Protein 2RDQ (pdb70)

Secondary structure (DSSP, 8-state):
----BPPP--GGGTT-HHHHHHHHHHHSEEEE-S-S-HHHHHHHHHHHHHHHHHHS---TT--TTT---S-STTS-HHHHHHH--HHHHHTSHHHHHHHHHHHSS-EEEEEEEEEEEE---TT-SS---TTS--SB-HHHHS-S----EEEEEESS---TTT-EEEEETTTTSS-----EEEEEEEETTEEEEE--GGGS-TTS-EE-----TT-EEEEETT--EEEE-----TT---EEEEEEEEEETTS---HHHHS-HHHH-

Nearest PDB structures (foldseek):
  2rdq-assembly1_A  TM=1.004E+00  e=1.503E-61  Streptomyces avermitilis
  7eyu-assembly1_A  TM=5.967E-01  e=3.189E-13  Aspergillus sp.
  3obz-assembly1_A  TM=5.709E-01  e=7.132E-11  Homo sapiens
  5ybs-assembly1_A  TM=5.960E-01  e=9.432E-10  Penicillium brasilianum
  5ybm-assembly1_A  TM=6.259E-01  e=5.965E-09  Penicillium brasilianum

CATH classification: 2.60.120.620

Structure (mmCIF, N/CA/C/O backbone):
data_2RDQ
#
_entry.id   2RDQ
#
_cell.length_a   42.817
_cell.length_b   70.869
_cell.length_c   48.769
_cell.angle_alpha   90.000
_cell.angle_beta   98.210
_cell.angle_gamma   90.000
#
_symmetry.space_group_name_H-M   'P 1 21 1'
#
loop_
_entity.id
_entity.type
_entity.pdbx_description
1 polymer '1-deoxypentalenic acid 11-beta hydroxylase; Fe(II)/alpha-ketoglutarate dependent hydroxylase'
2 non-polymer 'FE (III) ION'
3 non-polymer 'MAGNESIUM ION'
4 non-polymer '2-OXOGLUTARIC ACID'
5 water water
#
loop_
_atom_site.group_PDB
_atom_site.id
_atom_site.type_symbol
_atom_site.label_atom_id
_atom_site.label_alt_id
_atom_site.label_comp_id
_atom_site.label_asym_id
_atom_site.label_entity_id
_atom_site.label_seq_id
_atom_site.pdbx_PDB_ins_code
_atom_site.Cartn_x
_atom_site.Cartn_y
_atom_site.Cartn_z
_atom_site.occupancy
_atom_site.B_iso_or_equiv
_atom_site.auth_seq_id
_atom_site.auth_comp_id
_atom_site.auth_asym_id
_atom_site.auth_atom_id
_atom_site.pdbx_PDB_model_num
ATOM 1 N N . THR A 1 5 ? 14.179 20.489 -2.479 1.00 28.31 2 THR A N 1
ATOM 2 C CA . THR A 1 5 ? 14.147 18.994 -2.448 1.00 28.10 2 THR A CA 1
ATOM 3 C C . THR A 1 5 ? 14.365 18.386 -3.837 1.00 27.85 2 THR A C 1
ATOM 4 O O . THR A 1 5 ? 13.898 18.931 -4.842 1.00 27.88 2 THR A O 1
ATOM 8 N N . ASN A 1 6 ? 15.089 17.268 -3.883 1.00 27.37 3 ASN A N 1
ATOM 9 C CA . ASN A 1 6 ? 15.313 16.540 -5.134 1.00 26.77 3 ASN A CA 1
ATOM 10 C C . ASN A 1 6 ? 14.104 15.700 -5.549 1.00 26.09 3 ASN A C 1
ATOM 11 O O . ASN A 1 6 ? 13.974 15.327 -6.719 1.00 26.20 3 ASN A O 1
ATOM 16 N N . VAL A 1 7 ? 13.226 15.408 -4.589 1.00 25.07 4 VAL A N 1
ATOM 17 C CA . VAL A 1 7 ? 11.981 14.694 -4.877 1.00 23.98 4 VAL A CA 1
ATOM 18 C C . VAL A 1 7 ? 11.117 15.544 -5.809 1.00 23.01 4 VAL A C 1
ATOM 19 O O . VAL A 1 7 ? 10.759 16.679 -5.483 1.00 22.89 4 VAL A O 1
ATOM 23 N N . THR A 1 8 ? 10.808 14.991 -6.978 1.00 21.79 5 THR A N 1
ATOM 24 C CA . THR A 1 8 ? 10.064 15.723 -8.003 1.00 20.54 5 THR A CA 1
ATOM 25 C C . THR A 1 8 ? 8.620 15.275 -8.109 1.00 19.22 5 THR A C 1
ATOM 26 O O . THR A 1 8 ? 7.836 15.874 -8.852 1.00 19.49 5 THR A O 1
ATOM 30 N N . GLY A 1 9 ? 8.260 14.224 -7.382 1.00 17.18 6 GLY A N 1
ATOM 31 C CA . GLY A 1 9 ? 6.909 13.716 -7.501 1.00 14.71 6 GLY A CA 1
ATOM 32 C C . GLY A 1 9 ? 6.498 12.622 -6.554 1.00 13.13 6 GLY A C 1
ATOM 33 O O . GLY A 1 9 ? 7.294 12.117 -5.759 1.00 12.87 6 GLY A O 1
ATOM 34 N N . ASP A 1 10 ? 5.224 12.270 -6.660 1.00 11.90 7 ASP A N 1
ATOM 35 C CA . ASP A 1 10 ? 4.616 11.233 -5.858 1.00 11.23 7 ASP A CA 1
ATOM 36 C C . ASP A 1 10 ? 4.809 9.876 -6.512 1.00 9.91 7 ASP A C 1
ATOM 37 O O . ASP A 1 10 ? 4.954 9.774 -7.735 1.00 9.37 7 ASP A O 1
ATOM 42 N N . TYR A 1 11 ? 4.790 8.830 -5.694 1.00 8.81 8 TYR A N 1
ATOM 43 C CA . TYR A 1 11 ? 4.580 7.497 -6.232 1.00 8.28 8 TYR A CA 1
ATOM 44 C C . TYR A 1 11 ? 3.237 7.484 -6.963 1.00 7.98 8 TYR A C 1
ATOM 45 O O . TYR A 1 11 ? 2.270 8.108 -6.501 1.00 8.97 8 TYR A O 1
ATOM 54 N N . THR A 1 12 ? 3.178 6.789 -8.094 1.00 7.84 9 THR A N 1
ATOM 55 C CA . THR A 1 12 ? 1.904 6.515 -8.731 1.00 8.23 9 THR A CA 1
ATOM 56 C C . THR A 1 12 ? 1.184 5.467 -7.898 1.00 8.32 9 THR A C 1
ATOM 57 O O . THR A 1 12 ? 1.753 4.438 -7.545 1.00 8.54 9 THR A O 1
ATOM 61 N N . ASP A 1 13 ? -0.072 5.752 -7.581 1.00 8.52 10 ASP A N 1
ATOM 62 C CA . ASP A 1 13 ? -0.933 4.799 -6.912 1.00 8.65 10 ASP A CA 1
ATOM 63 C C . ASP A 1 13 ? -1.229 3.635 -7.851 1.00 8.76 10 ASP A C 1
ATOM 64 O O . ASP A 1 13 ? -1.956 3.784 -8.838 1.00 8.75 10 ASP A O 1
ATOM 69 N N . CYS A 1 14 ? -0.646 2.480 -7.544 1.00 8.48 11 CYS A N 1
ATOM 70 C CA . CYS A 1 14 ? -0.793 1.274 -8.361 1.00 8.55 11 CYS A CA 1
ATOM 71 C C . CYS A 1 14 ? -1.931 0.375 -7.900 1.00 9.53 11 CYS A C 1
ATOM 72 O O . CYS A 1 14 ? -2.203 -0.654 -8.518 1.00 9.20 11 CYS A O 1
ATOM 75 N N . THR A 1 15 ? -2.596 0.773 -6.818 1.00 10.30 12 THR A N 1
ATOM 76 C CA . THR A 1 15 ? -3.731 0.013 -6.292 1.00 11.49 12 THR A CA 1
ATOM 77 C C . THR A 1 15 ? -4.776 -0.347 -7.372 1.00 11.60 12 THR A C 1
ATOM 78 O O . THR A 1 15 ? -5.227 -1.492 -7.395 1.00 12.04 12 THR A O 1
ATOM 82 N N . PRO A 1 16 ? -5.143 0.606 -8.269 1.00 11.73 13 PRO A N 1
ATOM 83 C CA . PRO A 1 16 ? -6.093 0.280 -9.355 1.00 12.12 13 PRO A CA 1
ATOM 84 C C . PRO A 1 16 ? -5.702 -0.865 -10.304 1.00 12.58 13 PRO A C 1
ATOM 85 O O . PRO A 1 16 ? -6.562 -1.351 -11.049 1.00 12.74 13 PRO A O 1
ATOM 89 N N . LEU A 1 17 ? -4.440 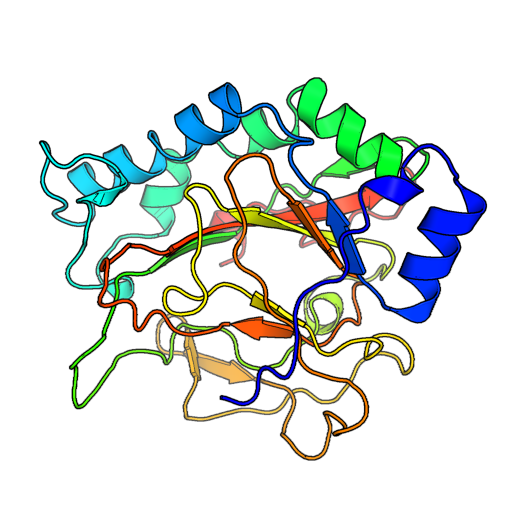-1.295 -10.278 1.00 12.53 14 LEU A N 1
ATOM 90 C CA . LEU A 1 17 ? -3.951 -2.326 -11.202 1.00 12.75 14 LEU A CA 1
ATOM 91 C C . LEU A 1 17 ? -4.074 -3.771 -10.697 1.00 13.75 14 LEU A C 1
ATOM 92 O O . LEU A 1 17 ? -3.940 -4.707 -11.478 1.00 13.86 14 LEU A O 1
ATOM 97 N N . LEU A 1 18 ? -4.356 -3.944 -9.407 1.00 14.72 15 LEU A N 1
ATOM 98 C CA . LEU A 1 18 ? -4.237 -5.253 -8.722 1.00 15.84 15 LEU A CA 1
ATOM 99 C C . LEU A 1 18 ? -4.887 -6.508 -9.341 1.00 16.43 15 LEU A C 1
ATOM 100 O O . LEU A 1 18 ? -4.289 -7.591 -9.331 1.00 17.58 15 LEU A O 1
ATOM 105 N N . GLY A 1 19 ? -6.097 -6.364 -9.867 1.00 16.13 16 GLY A N 1
ATOM 106 C CA . GLY A 1 19 ? -6.814 -7.472 -10.507 1.00 15.44 16 GLY A CA 1
ATOM 107 C C . GLY A 1 19 ? -6.593 -7.573 -12.007 1.00 14.97 16 GLY A C 1
ATOM 108 O O . GLY A 1 19 ? -7.370 -8.226 -12.713 1.00 15.23 16 GLY A O 1
ATOM 109 N N . ASP A 1 20 ? -5.527 -6.934 -12.491 1.00 14.46 17 ASP A N 1
ATOM 110 C CA . ASP A 1 20 ? -5.173 -6.923 -13.902 1.00 13.91 17 ASP A CA 1
ATOM 111 C C . ASP A 1 20 ? -3.693 -7.279 -14.035 1.00 13.27 17 ASP A C 1
ATOM 112 O O . ASP A 1 20 ? -2.825 -6.399 -13.969 1.00 12.88 17 ASP A O 1
ATOM 117 N N . ARG A 1 21 ? -3.421 -8.570 -14.227 1.00 12.37 18 ARG A N 1
ATOM 118 C CA . ARG A 1 21 ? -2.055 -9.108 -14.269 1.00 12.25 18 ARG A CA 1
ATOM 119 C C . ARG A 1 21 ? -1.165 -8.385 -15.277 1.00 11.82 18 ARG A C 1
ATOM 120 O O . ARG A 1 21 ? -0.074 -7.923 -14.924 1.00 11.68 18 ARG A O 1
ATOM 128 N N . ALA A 1 22 ? -1.634 -8.282 -16.517 1.00 11.48 19 ALA A N 1
ATOM 129 C CA . ALA A 1 22 ? -0.874 -7.641 -17.583 1.00 11.18 19 ALA A CA 1
ATOM 130 C C . ALA A 1 22 ? -0.546 -6.189 -17.248 1.00 11.03 19 ALA A C 1
ATOM 131 O O . ALA A 1 22 ? 0.581 -5.743 -17.460 1.00 10.83 19 ALA A O 1
ATOM 133 N N . ALA A 1 23 ? -1.519 -5.459 -16.710 1.00 10.41 20 ALA A N 1
ATOM 134 C CA . ALA A 1 23 ? -1.329 -4.044 -16.388 1.00 10.03 20 ALA A CA 1
ATOM 135 C C . ALA A 1 23 ? -0.383 -3.841 -15.205 1.00 10.23 20 ALA A C 1
ATOM 136 O O . ALA A 1 23 ? 0.473 -2.955 -15.240 1.00 9.74 20 ALA A O 1
ATOM 138 N N . LEU A 1 24 ? -0.539 -4.663 -14.169 1.00 9.67 21 LEU A N 1
ATOM 139 C CA . LEU A 1 24 ? 0.333 -4.618 -12.997 1.00 9.89 21 LEU A CA 1
ATOM 140 C C . LEU A 1 24 ? 1.778 -4.908 -13.387 1.00 9.49 21 LEU A C 1
ATOM 141 O O . LEU A 1 24 ? 2.701 -4.166 -13.009 1.00 9.32 21 LEU A O 1
ATOM 146 N N . ASP A 1 25 ? 1.975 -5.986 -14.141 1.00 8.90 22 ASP A N 1
ATOM 147 C CA . ASP A 1 25 ? 3.302 -6.363 -14.605 1.00 9.26 22 ASP A CA 1
ATOM 148 C C . ASP A 1 25 ? 3.902 -5.321 -15.552 1.00 9.04 22 ASP A C 1
ATOM 149 O O . ASP A 1 25 ? 5.100 -5.056 -15.495 1.00 9.14 22 ASP A O 1
ATOM 154 N N . SER A 1 26 ? 3.074 -4.734 -16.417 1.00 9.20 23 SER A N 1
ATOM 155 C CA . SER A 1 26 ? 3.547 -3.705 -17.349 1.00 8.90 23 SER A CA 1
ATOM 156 C C . SER A 1 26 ? 4.079 -2.475 -16.615 1.00 8.21 23 SER A C 1
ATOM 157 O O . SER A 1 26 ? 5.141 -1.944 -16.965 1.00 8.41 23 SER A O 1
ATOM 160 N N . PHE A 1 27 ? 3.334 -2.010 -15.616 1.00 7.37 24 PHE A N 1
ATOM 161 C CA . PHE A 1 27 ? 3.775 -0.867 -14.832 1.00 7.07 24 PHE A CA 1
ATOM 162 C C . PHE A 1 27 ? 5.085 -1.199 -14.133 1.00 6.72 24 PHE A C 1
ATOM 163 O O . PHE A 1 27 ? 6.032 -0.414 -14.172 1.00 6.58 24 PHE A O 1
ATOM 171 N N . TYR A 1 28 ? 5.132 -2.362 -13.485 1.00 6.42 25 TYR A N 1
ATOM 172 C CA . TYR A 1 28 ? 6.331 -2.785 -12.761 1.00 6.58 25 TYR A CA 1
ATOM 173 C C . TYR A 1 28 ? 7.551 -2.876 -13.677 1.00 6.92 25 TYR A C 1
ATOM 174 O O . TYR A 1 28 ? 8.649 -2.436 -13.309 1.00 6.77 25 TYR A O 1
ATOM 183 N N . GLU A 1 29 ? 7.359 -3.416 -14.876 1.00 7.42 26 GLU A N 1
ATOM 184 C CA . GLU A 1 29 ? 8.448 -3.531 -15.841 1.00 7.97 26 GLU A CA 1
ATOM 185 C C . GLU A 1 29 ? 8.988 -2.176 -16.290 1.00 7.00 26 GLU A C 1
ATOM 186 O O . GLU A 1 29 ? 10.201 -1.996 -16.399 1.00 6.72 26 GLU A O 1
ATOM 192 N N . GLU A 1 30 ? 8.092 -1.226 -16.538 1.00 7.24 27 GLU A N 1
ATOM 193 C CA . GLU A 1 30 ? 8.501 0.114 -16.961 1.00 7.26 27 GLU A CA 1
ATOM 194 C C . GLU A 1 30 ? 9.119 0.942 -15.832 1.00 6.57 27 GLU A C 1
ATOM 195 O O . GLU A 1 30 ? 10.130 1.624 -16.030 1.00 6.54 27 GLU A O 1
ATOM 201 N N . HIS A 1 31 ? 8.506 0.883 -14.655 1.00 5.64 28 HIS A N 1
ATOM 202 C CA . HIS A 1 31 ? 8.828 1.812 -13.576 1.00 5.64 28 HIS A CA 1
ATOM 203 C C . HIS A 1 31 ? 9.707 1.242 -12.481 1.00 5.50 28 HIS A C 1
ATOM 204 O O . HIS A 1 31 ? 10.442 1.983 -11.838 1.00 5.51 28 HIS A O 1
ATOM 211 N N . GLY A 1 32 ? 9.609 -0.067 -12.252 1.00 5.15 29 GLY A N 1
ATOM 212 C CA . GLY A 1 32 ? 10.477 -0.759 -11.298 1.00 5.39 29 GLY A CA 1
ATOM 213 C C . GLY A 1 32 ? 9.963 -0.773 -9.878 1.00 5.07 29 GLY A C 1
ATOM 214 O O . GLY A 1 32 ? 10.675 -1.197 -8.970 1.00 5.01 29 GLY A O 1
ATOM 215 N N . TYR A 1 33 ? 8.728 -0.321 -9.680 1.00 5.08 30 TYR A N 1
ATOM 216 C CA . TYR A 1 33 ? 8.118 -0.319 -8.358 1.00 5.32 30 TYR A CA 1
ATOM 217 C C . TYR A 1 33 ? 6.617 -0.515 -8.484 1.00 5.34 30 TYR A C 1
ATOM 218 O O . TYR A 1 33 ? 6.051 -0.358 -9.568 1.00 5.45 30 TYR A O 1
ATOM 227 N N . LEU A 1 34 ? 5.993 -0.864 -7.362 1.00 4.87 31 LEU A N 1
ATOM 228 C CA . LEU A 1 34 ? 4.536 -0.743 -7.189 1.00 5.34 31 LEU A CA 1
ATOM 229 C C . LEU A 1 34 ? 4.277 -0.099 -5.844 1.00 5.75 31 LEU A C 1
ATOM 230 O O . LEU A 1 34 ? 4.955 -0.417 -4.868 1.00 5.22 31 LEU A O 1
ATOM 235 N N . PHE A 1 35 ? 3.312 0.817 -5.804 1.00 5.29 32 PHE A N 1
ATOM 236 C CA . PHE A 1 35 ? 2.840 1.428 -4.569 1.00 5.89 32 PHE A CA 1
ATOM 237 C C . PHE A 1 35 ? 1.397 0.976 -4.390 1.00 5.77 32 PHE A C 1
ATOM 238 O O . PHE A 1 35 ? 0.540 1.299 -5.213 1.00 6.34 32 PHE A O 1
ATOM 246 N N . LEU A 1 36 ? 1.144 0.216 -3.328 1.00 5.44 33 LEU A N 1
ATOM 247 C CA . LEU A 1 36 ? -0.167 -0.385 -3.075 1.00 5.68 33 LEU A CA 1
ATOM 248 C C . LEU A 1 36 ? -0.730 0.081 -1.744 1.00 5.50 33 LEU A C 1
ATOM 249 O O . LEU A 1 36 ? -0.094 -0.058 -0.708 1.00 5.61 33 LEU A O 1
ATOM 254 N N . ARG A 1 37 ? -1.940 0.628 -1.783 1.00 5.34 34 ARG A N 1
ATOM 255 C CA . ARG A 1 37 ? -2.508 1.288 -0.625 1.00 5.60 34 ARG A CA 1
ATOM 256 C C . ARG A 1 37 ? -3.529 0.425 0.088 1.00 5.29 34 ARG A C 1
ATOM 257 O O . ARG A 1 37 ? -4.369 -0.222 -0.540 1.00 6.34 34 ARG A O 1
ATOM 265 N N . ASN A 1 38 ? -3.425 0.423 1.413 1.00 5.52 35 ASN A N 1
ATOM 266 C CA . ASN A 1 38 ? -4.380 -0.249 2.294 1.00 5.36 35 ASN A CA 1
ATOM 267 C C . ASN A 1 38 ? -4.563 -1.733 1.985 1.00 6.16 35 ASN A C 1
ATOM 268 O O . ASN A 1 38 ? -5.665 -2.263 2.065 1.00 6.43 35 ASN A O 1
ATOM 273 N N . VAL A 1 39 ? -3.463 -2.404 1.658 1.00 6.30 36 VAL A N 1
ATOM 274 C CA . VAL A 1 39 ? -3.501 -3.835 1.326 1.00 6.55 36 VAL A CA 1
ATOM 275 C C . VAL A 1 39 ? -3.145 -4.765 2.490 1.00 6.60 36 VAL A C 1
ATOM 276 O O . VAL A 1 39 ? -3.519 -5.935 2.479 1.00 6.60 36 VAL A O 1
ATOM 280 N N . LEU A 1 40 ? -2.426 -4.253 3.484 1.00 6.81 37 LEU A N 1
ATOM 281 C CA . LEU A 1 40 ? -2.081 -5.048 4.665 1.00 7.17 37 LEU A CA 1
ATOM 282 C C . LEU A 1 40 ? -3.069 -4.808 5.793 1.00 7.27 37 LEU A C 1
ATOM 283 O O . LEU A 1 40 ? -3.765 -3.793 5.810 1.00 7.96 37 LEU A O 1
ATOM 288 N N . ASP A 1 41 ? -3.121 -5.749 6.729 1.00 7.12 38 ASP A N 1
ATOM 289 C CA . ASP A 1 41 ? -3.998 -5.654 7.896 1.00 7.38 38 ASP A CA 1
ATOM 290 C C . ASP A 1 41 ? -3.456 -4.587 8.843 1.00 6.52 38 ASP A C 1
ATOM 291 O O . ASP A 1 41 ? -2.377 -4.735 9.422 1.00 6.18 38 ASP A O 1
ATOM 296 N N . ARG A 1 42 ? -4.216 -3.505 8.987 1.00 6.20 39 ARG A N 1
ATOM 297 C CA . ARG A 1 42 ? -3.795 -2.365 9.805 1.00 6.73 39 ARG A CA 1
ATOM 298 C C . ARG A 1 42 ? -3.617 -2.710 11.273 1.00 6.52 39 ARG A C 1
ATOM 299 O O . ARG A 1 42 ? -2.777 -2.116 11.955 1.00 7.19 39 ARG A O 1
ATOM 307 N N . ASP A 1 43 ? -4.421 -3.644 11.772 1.00 7.12 40 ASP A N 1
ATOM 308 C CA . ASP A 1 43 ? -4.287 -4.082 13.157 1.00 7.56 40 ASP A CA 1
ATOM 309 C C . ASP A 1 43 ? -2.975 -4.835 13.370 1.00 7.32 40 ASP A C 1
ATOM 310 O O . ASP A 1 43 ? -2.315 -4.670 14.399 1.00 7.57 40 ASP A O 1
ATOM 315 N N . LEU A 1 44 ? -2.586 -5.636 12.383 1.00 7.35 41 LEU A N 1
ATOM 316 C CA . LEU A 1 44 ? -1.305 -6.334 12.440 1.00 7.49 41 LEU A CA 1
ATOM 317 C C . LEU A 1 44 ? -0.142 -5.351 12.392 1.00 7.25 41 LEU A C 1
ATOM 318 O O . LEU A 1 44 ? 0.834 -5.490 13.133 1.00 7.33 41 LEU A O 1
ATOM 323 N N . VAL A 1 45 ? -0.247 -4.350 11.521 1.00 6.06 42 VAL A N 1
ATOM 324 C CA . VAL A 1 45 ? 0.804 -3.333 11.407 1.00 6.60 42 VAL A CA 1
ATOM 325 C C . VAL A 1 45 ? 0.939 -2.579 12.725 1.00 6.98 42 VAL A C 1
ATOM 326 O O . VAL A 1 45 ? 2.051 -2.350 13.207 1.00 6.27 42 VAL A O 1
ATOM 330 N N . LYS A 1 46 ? -0.194 -2.218 13.318 1.00 7.09 43 LYS A N 1
ATOM 331 C CA . LYS A 1 46 ? -0.185 -1.510 14.586 1.00 7.85 43 LYS A CA 1
ATOM 332 C C . LYS A 1 46 ? 0.484 -2.319 15.695 1.00 7.81 43 LYS A C 1
ATOM 333 O O . LYS A 1 46 ? 1.225 -1.755 16.504 1.00 7.83 43 LYS A O 1
ATOM 339 N N . THR A 1 47 ? 0.244 -3.628 15.731 1.00 7.96 44 THR A N 1
ATOM 340 C CA . THR A 1 47 ? 0.895 -4.461 16.738 1.00 8.30 44 THR A CA 1
ATOM 341 C C . THR A 1 47 ? 2.417 -4.430 16.579 1.00 7.07 44 THR A C 1
ATOM 342 O O . THR A 1 47 ? 3.145 -4.380 17.570 1.00 7.19 44 THR A O 1
ATOM 346 N N . VAL A 1 48 ? 2.902 -4.436 15.337 1.00 6.12 45 VAL A N 1
ATOM 347 C CA . VAL A 1 48 ? 4.345 -4.325 15.099 1.00 6.05 45 VAL A CA 1
ATOM 348 C C . VAL A 1 48 ? 4.882 -2.950 15.510 1.00 5.96 45 VAL A C 1
ATOM 349 O O . VAL A 1 48 ? 5.941 -2.857 16.136 1.00 6.26 45 VAL A O 1
ATOM 353 N N . ALA A 1 49 ? 4.152 -1.887 15.176 1.00 5.64 46 ALA A N 1
ATOM 354 C CA . ALA A 1 49 ? 4.527 -0.541 15.614 1.00 5.92 46 ALA A CA 1
ATOM 355 C C . ALA A 1 49 ? 4.643 -0.472 17.143 1.00 6.38 46 ALA A C 1
ATOM 356 O O . ALA A 1 49 ? 5.588 0.127 17.677 1.00 6.53 46 ALA A O 1
ATOM 358 N N A GLU A 1 50 ? 3.684 -1.082 17.835 0.50 6.55 47 GLU A N 1
ATOM 359 N N B GLU A 1 50 ? 3.702 -1.101 17.841 0.50 6.66 47 GLU A N 1
ATOM 360 C CA A GLU A 1 50 ? 3.687 -1.123 19.293 0.50 6.99 47 GLU A CA 1
ATOM 361 C CA B GLU A 1 50 ? 3.699 -1.114 19.303 0.50 7.26 47 GLU A CA 1
ATOM 362 C C A GLU A 1 50 ? 4.872 -1.921 19.842 0.50 6.86 47 GLU A C 1
ATOM 363 C C B GLU A 1 50 ? 4.807 -1.991 19.901 0.50 7.06 47 GLU A C 1
ATOM 364 O O A GLU A 1 50 ? 5.441 -1.550 20.869 0.50 6.94 47 GLU A O 1
ATOM 365 O O B GLU A 1 50 ? 5.254 -1.750 21.021 0.50 7.26 47 GLU A O 1
ATOM 376 N N . GLN A 1 51 ? 5.246 -3.003 19.158 1.00 6.48 48 GLN A N 1
ATOM 377 C CA . GLN A 1 51 ? 6.429 -3.787 19.547 1.00 6.61 48 GLN A CA 1
ATOM 378 C C . GLN A 1 51 ? 7.689 -2.928 19.443 1.00 6.29 48 GLN A C 1
ATOM 379 O O . GLN A 1 51 ? 8.539 -2.940 20.332 1.00 6.33 48 GLN A O 1
ATOM 385 N N . MET A 1 52 ? 7.807 -2.180 18.344 1.00 5.74 49 MET A N 1
ATOM 386 C CA . MET A 1 52 ? 8.935 -1.277 18.148 1.00 5.64 49 MET A CA 1
ATOM 387 C C . MET A 1 52 ? 8.941 -0.217 19.246 1.00 6.05 49 MET A C 1
ATOM 388 O O . MET A 1 52 ? 9.990 0.069 19.831 1.00 6.32 49 MET A O 1
ATOM 393 N N . ARG A 1 53 ? 7.777 0.368 19.513 1.00 6.22 50 ARG A N 1
ATOM 394 C CA . ARG A 1 53 ? 7.644 1.362 20.573 1.00 6.81 50 ARG A CA 1
ATOM 395 C C . ARG A 1 53 ? 8.113 0.816 21.923 1.00 7.01 50 ARG A C 1
ATOM 396 O O . ARG A 1 53 ? 8.876 1.488 22.630 1.00 6.76 50 ARG A O 1
ATOM 404 N N . GLU A 1 54 ? 7.682 -0.393 22.281 1.00 6.78 51 GLU A N 1
ATOM 405 C CA . GLU A 1 54 ? 8.073 -0.945 23.583 1.00 7.03 51 GLU A CA 1
ATOM 406 C C . GLU A 1 54 ? 9.572 -1.252 23.630 1.00 6.62 51 GLU A C 1
ATOM 407 O O . GLU A 1 54 ? 10.213 -1.081 24.665 1.00 7.25 51 GLU A O 1
ATOM 413 N N . GLY A 1 55 ? 10.134 -1.680 22.502 1.00 6.20 52 GLY A N 1
ATOM 414 C CA . GLY A 1 55 ? 11.582 -1.810 22.389 1.00 6.10 52 GLY A CA 1
ATOM 415 C C . GLY A 1 55 ? 12.289 -0.504 22.687 1.00 6.39 52 GLY A C 1
ATOM 416 O O . GLY A 1 55 ? 13.270 -0.480 23.431 1.00 7.50 52 GLY A O 1
ATOM 417 N N . LEU A 1 56 ? 11.786 0.591 22.124 1.00 6.07 53 LEU A N 1
ATOM 418 C CA . LEU A 1 56 ? 12.369 1.914 22.365 1.00 6.57 53 LEU A CA 1
ATOM 419 C C . LEU A 1 56 ? 12.226 2.414 23.802 1.00 7.10 53 LEU A C 1
ATOM 420 O O . LEU A 1 56 ? 13.109 3.109 24.301 1.00 7.92 53 LEU A O 1
ATOM 425 N N . VAL A 1 57 ? 11.126 2.063 24.462 1.00 6.48 54 VAL A N 1
ATOM 426 C CA . VAL A 1 57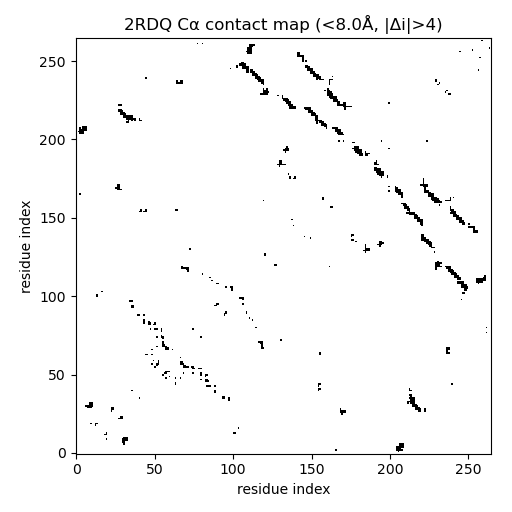 ? 10.965 2.357 25.890 1.00 7.07 54 VAL A CA 1
ATOM 427 C C . VAL A 1 57 ? 12.039 1.620 26.694 1.00 8.56 54 VAL A C 1
ATOM 428 O O . VAL A 1 57 ? 12.696 2.209 27.559 1.00 9.39 54 VAL A O 1
ATOM 432 N N . ALA A 1 58 ? 12.238 0.345 26.379 1.00 9.11 55 ALA A N 1
ATOM 433 C CA . ALA A 1 58 ? 13.261 -0.455 27.052 1.00 10.71 55 ALA A CA 1
ATOM 434 C C . ALA A 1 58 ? 14.706 -0.058 26.691 1.00 11.08 55 ALA A C 1
ATOM 435 O O . ALA A 1 58 ? 15.589 -0.072 27.562 1.00 12.37 55 ALA A O 1
ATOM 437 N N . LEU A 1 59 ? 14.939 0.338 25.440 1.00 12.10 56 LEU A N 1
ATOM 438 C CA . LEU A 1 59 ? 16.314 0.507 24.917 1.00 12.45 56 LEU A CA 1
ATOM 439 C C . LEU A 1 59 ? 16.715 1.918 24.453 1.00 12.85 56 LEU A C 1
ATOM 440 O O . LEU A 1 59 ? 17.910 2.216 24.318 1.00 13.60 56 LEU A O 1
ATOM 445 N N . GLY A 1 60 ? 15.737 2.782 24.197 1.00 13.39 57 GLY A N 1
ATOM 446 C CA . GLY A 1 60 ? 16.024 4.100 23.627 1.00 13.57 57 GLY A CA 1
ATOM 447 C C . GLY A 1 60 ? 15.621 5.277 24.489 1.00 13.38 57 GLY A C 1
ATOM 448 O O . GLY A 1 60 ? 15.660 6.418 24.028 1.00 14.36 57 GLY A O 1
ATOM 449 N N . ALA A 1 61 ? 15.252 5.000 25.741 1.00 12.81 58 ALA A N 1
ATOM 450 C CA . ALA A 1 61 ? 14.789 6.046 26.672 1.00 12.73 58 ALA A CA 1
ATOM 451 C C . ALA A 1 61 ? 13.584 6.828 26.134 1.00 12.35 58 ALA A C 1
ATOM 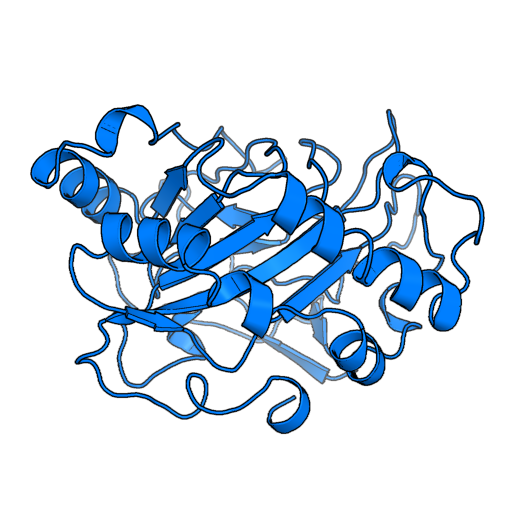452 O O . ALA A 1 61 ? 13.425 8.028 26.417 1.00 13.42 58 ALA A O 1
ATOM 454 N N . ALA A 1 62 ? 12.744 6.145 25.353 1.00 10.78 59 ALA A N 1
ATOM 455 C CA . ALA A 1 62 ? 11.467 6.716 24.929 1.00 9.58 59 ALA A CA 1
ATOM 456 C C . ALA A 1 62 ? 10.550 6.875 26.139 1.00 8.89 59 ALA A C 1
ATOM 457 O O . ALA A 1 62 ? 10.602 6.083 27.080 1.00 9.11 59 ALA A O 1
ATOM 459 N N . ASP A 1 63 ? 9.716 7.907 26.088 1.00 8.12 60 ASP A N 1
ATOM 460 C CA . ASP A 1 63 ? 8.685 8.194 27.081 1.00 7.54 60 ASP A CA 1
ATOM 461 C C . ASP A 1 63 ? 7.736 6.989 27.181 1.00 7.19 60 ASP A C 1
ATOM 462 O O . ASP A 1 63 ? 7.073 6.656 26.196 1.00 7.35 60 ASP A O 1
ATOM 467 N N . PRO A 1 64 ? 7.644 6.348 28.371 1.00 6.95 61 PRO A N 1
ATOM 468 C CA . PRO A 1 64 ? 6.764 5.176 28.495 1.00 6.69 61 PRO A CA 1
ATOM 469 C C . PRO A 1 64 ? 5.270 5.480 28.344 1.00 6.49 61 PRO A C 1
ATOM 470 O O . PRO A 1 64 ? 4.475 4.551 28.188 1.00 6.53 61 PRO A O 1
ATOM 474 N N . HIS A 1 65 ? 4.897 6.761 28.376 1.00 6.55 62 HIS A N 1
ATOM 475 C CA . HIS A 1 65 ? 3.486 7.163 28.262 1.00 6.58 62 HIS A CA 1
ATOM 476 C C . HIS A 1 65 ? 3.151 7.860 26.947 1.00 7.04 62 HIS A C 1
ATOM 477 O O . HIS A 1 65 ? 2.008 8.257 26.733 1.00 7.90 62 HIS A O 1
ATOM 484 N N . ALA A 1 66 ? 4.138 7.997 26.073 1.00 7.72 63 ALA A N 1
ATOM 485 C CA . ALA A 1 66 ? 3.912 8.611 24.765 1.00 8.16 63 ALA A CA 1
ATOM 486 C C . ALA A 1 66 ? 3.092 7.709 23.852 1.00 8.32 63 ALA A C 1
ATOM 487 O O . ALA A 1 66 ? 3.327 6.504 23.788 1.00 8.62 63 ALA A O 1
ATOM 489 N N . THR A 1 67 ? 2.139 8.304 23.139 1.00 9.01 64 THR A N 1
ATOM 490 C CA . THR A 1 67 ? 1.493 7.613 22.028 1.00 9.30 64 THR A CA 1
ATOM 491 C C . THR A 1 67 ? 2.527 7.448 20.905 1.00 9.08 64 THR A C 1
ATOM 492 O O . THR A 1 67 ? 3.603 8.056 20.940 1.00 7.86 64 THR A O 1
ATOM 496 N N . LEU A 1 68 ? 2.206 6.627 19.912 1.00 9.52 65 LEU A N 1
ATOM 497 C CA . LEU A 1 68 ? 3.082 6.454 18.753 1.00 10.54 65 LEU A CA 1
ATOM 498 C C . LEU A 1 68 ? 3.428 7.780 18.089 1.00 11.41 65 LEU A C 1
ATOM 499 O O . LEU A 1 68 ? 4.574 8.000 17.699 1.00 11.77 65 LEU A O 1
ATOM 504 N N . GLU A 1 69 ? 2.456 8.673 17.970 1.00 12.26 66 GLU A N 1
ATOM 505 C CA . GLU A 1 69 ? 2.746 9.939 17.296 1.00 13.70 66 GLU A CA 1
ATOM 506 C C . GLU A 1 69 ? 3.368 11.015 18.212 1.00 12.83 66 GLU A C 1
ATOM 507 O O . GLU A 1 69 ? 3.852 12.028 17.721 1.00 13.05 66 GLU A O 1
ATOM 513 N N . GLU A 1 70 ? 3.410 10.764 19.524 1.00 11.98 67 GLU A N 1
ATOM 514 C CA . GLU A 1 70 ? 4.176 11.603 20.461 1.00 11.36 67 GLU A CA 1
ATOM 515 C C . GLU A 1 70 ? 5.607 11.093 20.638 1.00 10.32 67 GLU A C 1
ATOM 516 O O . GLU A 1 70 ? 6.482 11.820 21.124 1.00 10.30 67 GLU A O 1
ATOM 522 N N . LEU A 1 71 ? 5.837 9.836 20.267 1.00 9.94 68 LEU A N 1
ATOM 523 C CA . LEU A 1 71 ? 7.114 9.174 20.532 1.00 10.28 68 LEU A CA 1
ATOM 524 C C . LEU A 1 71 ? 8.295 9.874 19.872 1.00 9.78 68 LEU A C 1
ATOM 525 O O . LEU A 1 71 ? 8.189 10.364 18.751 1.00 9.81 68 LEU A O 1
ATOM 530 N N . THR A 1 72 ? 9.407 9.937 20.596 1.00 9.41 69 THR A N 1
ATOM 531 C CA . THR A 1 72 ? 10.689 10.378 20.033 1.00 9.57 69 THR A CA 1
ATOM 532 C C . THR A 1 72 ? 11.830 9.727 20.809 1.00 8.86 69 THR A C 1
ATOM 533 O O . THR A 1 72 ? 11.621 9.174 21.899 1.00 9.09 69 THR A O 1
ATOM 537 N N . ILE A 1 73 ? 13.028 9.762 20.236 1.00 8.37 70 ILE A N 1
ATOM 538 C CA . ILE A 1 73 ? 14.232 9.306 20.920 1.00 8.39 70 ILE A CA 1
ATOM 539 C C . ILE A 1 73 ? 15.344 10.314 20.640 1.00 8.96 70 ILE A C 1
ATOM 540 O O . ILE A 1 73 ? 15.304 11.022 19.638 1.00 8.76 70 ILE A O 1
ATOM 545 N N . ASP A 1 74 ? 16.341 10.364 21.517 1.00 9.50 71 ASP A N 1
ATOM 546 C CA . ASP A 1 74 ? 17.476 11.276 21.351 1.00 10.45 71 ASP A CA 1
ATOM 547 C C . ASP A 1 74 ? 18.352 10.923 20.157 1.00 10.41 71 ASP A C 1
ATOM 548 O O . ASP A 1 74 ? 18.865 11.812 19.473 1.00 11.16 71 ASP A O 1
ATOM 553 N N . SER A 1 75 ? 18.543 9.628 19.924 1.00 9.93 72 SER A N 1
ATOM 554 C CA . SER A 1 75 ? 19.570 9.165 18.993 1.00 10.02 72 SER A CA 1
ATOM 555 C C . SER A 1 75 ? 19.290 7.754 18.509 1.00 9.51 72 SER A C 1
ATOM 556 O O . SER A 1 75 ? 19.192 6.826 19.306 1.00 9.68 72 SER A O 1
ATOM 559 N N . PHE A 1 76 ? 19.166 7.596 17.195 1.00 8.56 73 PHE A N 1
ATOM 560 C CA . PHE A 1 76 ? 19.037 6.277 16.598 1.00 8.37 73 PHE A CA 1
ATOM 561 C C . PHE A 1 76 ? 20.224 5.376 16.965 1.00 8.84 73 PHE A C 1
ATOM 562 O O . PHE A 1 76 ? 20.029 4.229 17.364 1.00 8.68 73 PHE A O 1
ATOM 570 N N . GLU A 1 77 ? 21.441 5.904 16.845 1.00 9.94 74 GLU A N 1
ATOM 571 C CA . GLU A 1 77 ? 22.654 5.089 16.997 1.00 11.43 74 GLU A CA 1
ATOM 572 C C . GLU A 1 77 ? 22.902 4.623 18.432 1.00 11.40 74 GLU A C 1
ATOM 573 O O . GLU A 1 77 ? 23.653 3.666 18.643 1.00 12.21 74 GLU A O 1
ATOM 579 N N . SER A 1 78 ? 22.304 5.302 19.409 1.00 11.37 75 SER A N 1
ATOM 580 C CA . SER A 1 78 ? 22.484 4.929 20.817 1.00 11.45 75 SER A CA 1
ATOM 581 C C . SER A 1 78 ? 21.640 3.721 21.215 1.00 10.74 75 SER A C 1
ATOM 582 O O . SER A 1 78 ? 21.850 3.134 22.280 1.00 11.27 75 SER A O 1
ATOM 585 N N . VAL A 1 79 ? 20.689 3.352 20.362 1.00 9.11 76 VAL A N 1
ATOM 586 C CA . VAL A 1 79 ? 19.816 2.212 20.617 1.00 8.66 76 VAL A CA 1
ATOM 587 C C . VAL A 1 79 ? 20.499 0.924 20.156 1.00 8.12 76 VAL A C 1
ATOM 588 O O . VAL A 1 79 ? 21.026 0.861 19.043 1.00 8.53 76 VAL A O 1
ATOM 592 N N . ASP A 1 80 ? 20.484 -0.104 21.009 1.00 7.43 77 ASP A N 1
ATOM 593 C CA . ASP A 1 80 ? 21.029 -1.416 20.660 1.00 7.46 77 ASP A CA 1
ATOM 594 C C . ASP A 1 80 ? 20.144 -2.097 19.605 1.00 7.01 77 ASP A C 1
ATOM 595 O O . ASP A 1 80 ? 19.084 -2.639 19.917 1.00 6.47 77 ASP A O 1
ATOM 600 N N . GLU A 1 81 ? 20.588 -2.050 18.350 1.00 6.93 78 GLU A N 1
ATOM 601 C CA . GLU A 1 81 ? 19.795 -2.545 17.228 1.00 7.64 78 GLU A CA 1
ATOM 602 C C . GLU A 1 81 ? 19.601 -4.062 17.256 1.00 7.44 78 GLU A C 1
ATOM 603 O O . GLU A 1 81 ? 18.532 -4.561 16.890 1.00 7.38 78 GLU A O 1
ATOM 609 N N . VAL A 1 82 ? 20.627 -4.791 17.702 1.00 7.46 79 VAL A N 1
ATOM 610 C CA . VAL A 1 82 ? 20.523 -6.236 17.867 1.00 8.30 79 VAL A CA 1
ATOM 611 C C . VAL A 1 82 ? 19.394 -6.551 18.849 1.00 7.47 79 VAL A C 1
ATOM 612 O O . VAL A 1 82 ? 18.566 -7.422 18.600 1.00 7.71 79 VAL A O 1
ATOM 616 N N . ALA A 1 83 ? 19.350 -5.824 19.963 1.00 7.40 80 ALA A N 1
ATOM 617 C CA . ALA A 1 83 ? 18.307 -6.048 20.960 1.00 7.20 80 ALA A CA 1
ATOM 618 C C . ALA A 1 83 ? 16.923 -5.669 20.428 1.00 6.79 80 ALA A C 1
ATOM 619 O O . ALA A 1 83 ? 15.934 -6.327 20.729 1.00 6.89 80 ALA A O 1
ATOM 621 N N . MET A 1 84 ? 16.851 -4.619 19.610 1.00 6.93 81 MET A N 1
ATOM 622 C CA . MET A 1 84 ? 15.577 -4.240 18.990 1.00 6.81 81 MET A CA 1
ATOM 623 C C . MET A 1 84 ? 14.984 -5.366 18.132 1.00 6.84 81 MET A C 1
ATOM 624 O O . MET A 1 84 ? 13.758 -5.496 18.019 1.00 6.79 81 MET A O 1
ATOM 629 N N . HIS A 1 85 ? 15.857 -6.186 17.548 1.00 7.38 82 HIS A N 1
ATOM 630 C CA . HIS A 1 85 ? 15.421 -7.333 16.746 1.00 8.35 82 HIS A CA 1
ATOM 631 C C . HIS A 1 85 ? 14.691 -8.414 17.554 1.00 9.04 82 HIS A C 1
ATOM 632 O O . HIS A 1 85 ? 13.919 -9.192 16.988 1.00 10.82 82 HIS A O 1
ATOM 639 N N . ASP A 1 86 ? 14.911 -8.449 18.868 1.00 9.63 83 ASP A N 1
ATOM 640 C CA . ASP A 1 86 ? 14.152 -9.346 19.748 1.00 10.72 83 ASP A CA 1
ATOM 641 C C . ASP A 1 86 ? 12.735 -8.822 19.981 1.00 9.99 83 ASP A C 1
ATOM 642 O O . ASP A 1 86 ? 11.808 -9.601 20.210 1.00 10.66 83 ASP A O 1
ATOM 647 N N . TYR A 1 87 ? 12.568 -7.503 19.915 1.00 9.42 84 TYR A N 1
ATOM 648 C CA . TYR A 1 87 ? 11.272 -6.875 20.177 1.00 9.27 84 TYR A CA 1
ATOM 649 C C . TYR A 1 87 ? 10.323 -6.915 18.988 1.00 8.79 84 TYR A C 1
ATOM 650 O O . TYR A 1 87 ? 9.134 -7.213 19.136 1.00 8.80 84 TYR A O 1
ATOM 659 N N . VAL A 1 88 ? 10.844 -6.596 17.806 1.00 8.19 85 VAL A N 1
ATOM 660 C CA . VAL A 1 88 ? 10.008 -6.477 16.613 1.00 8.15 85 VAL A CA 1
ATOM 661 C C . VAL A 1 88 ? 9.823 -7.830 15.956 1.00 7.61 85 VAL A C 1
ATOM 662 O O . VAL A 1 88 ? 10.771 -8.406 15.427 1.00 7.80 85 VAL A O 1
ATOM 666 N N . LYS A 1 89 ? 8.593 -8.329 15.999 1.00 7.98 86 LYS A N 1
ATOM 667 C CA . LYS A 1 89 ? 8.298 -9.681 15.540 1.00 8.16 86 LYS A CA 1
ATOM 668 C C . LYS A 1 89 ? 7.920 -9.663 14.062 1.00 8.06 86 LYS A C 1
ATOM 669 O O . LYS A 1 89 ? 6.778 -9.936 13.696 1.00 8.20 86 LYS A O 1
ATOM 675 N N . TYR A 1 90 ? 8.891 -9.336 13.213 1.00 7.64 87 TYR A N 1
ATOM 676 C CA . TYR A 1 90 ? 8.623 -9.171 11.782 1.00 6.90 87 TYR A CA 1
ATOM 677 C C . TYR A 1 90 ? 8.320 -10.463 11.018 1.00 6.80 87 TYR A C 1
ATOM 678 O O . TYR A 1 90 ? 7.482 -10.453 10.125 1.00 6.47 87 TYR A O 1
ATOM 687 N N . ASP A 1 91 ? 8.993 -11.564 11.350 1.00 6.67 88 ASP A N 1
ATOM 688 C CA . ASP A 1 91 ? 8.743 -12.819 10.629 1.00 7.30 88 ASP A CA 1
ATOM 689 C C . ASP A 1 91 ? 7.291 -13.269 10.756 1.00 7.76 88 ASP A C 1
ATOM 690 O O . ASP A 1 91 ? 6.683 -13.695 9.772 1.00 7.94 88 ASP A O 1
ATOM 695 N N . ALA A 1 92 ? 6.737 -13.156 11.961 1.00 8.33 89 ALA A N 1
ATOM 696 C CA . ALA A 1 92 ? 5.328 -13.491 12.183 1.00 8.14 89 ALA A CA 1
ATOM 697 C C . ALA A 1 92 ? 4.408 -12.572 11.391 1.00 8.18 89 ALA A C 1
ATOM 698 O O . ALA A 1 92 ? 3.347 -13.000 10.940 1.00 8.39 89 ALA A O 1
ATOM 700 N N . PHE A 1 93 ? 4.813 -11.317 11.211 1.00 7.04 90 PHE A N 1
ATOM 701 C CA . PHE A 1 93 ? 4.040 -10.384 10.400 1.00 7.06 90 PHE A CA 1
ATOM 702 C C . PHE A 1 93 ? 4.094 -10.735 8.909 1.00 6.72 90 PHE A C 1
ATOM 703 O O . PHE A 1 93 ? 3.065 -10.838 8.243 1.00 6.15 90 PHE A O 1
ATOM 711 N N . TRP A 1 94 ? 5.303 -10.885 8.381 1.00 6.92 91 TRP A N 1
ATOM 712 C CA . TRP A 1 94 ? 5.474 -11.129 6.953 1.00 6.94 91 TRP A CA 1
ATOM 713 C C . TRP A 1 94 ? 4.810 -12.432 6.543 1.00 7.44 91 TRP A C 1
ATOM 714 O O . TRP A 1 94 ? 4.333 -12.558 5.422 1.00 8.03 91 TRP A O 1
ATOM 725 N N . ASN A 1 95 ? 4.817 -13.406 7.447 1.00 7.99 92 ASN A N 1
ATOM 726 C CA . ASN A 1 95 ? 4.320 -14.733 7.119 1.00 9.13 92 ASN A CA 1
ATOM 727 C C . ASN A 1 95 ? 2.880 -14.974 7.563 1.00 9.00 92 ASN A C 1
ATOM 728 O O . ASN A 1 95 ? 2.346 -16.083 7.401 1.00 9.85 92 ASN A O 1
ATOM 733 N N . ASN A 1 96 ? 2.238 -13.939 8.103 1.00 8.64 93 ASN A N 1
ATOM 734 C CA . ASN A 1 96 ? 0.796 -13.991 8.326 1.00 8.49 93 ASN A CA 1
ATOM 735 C C . ASN A 1 96 ? 0.091 -14.220 6.992 1.00 8.49 93 ASN A C 1
ATOM 736 O O . ASN A 1 96 ? 0.451 -13.599 6.001 1.00 8.22 93 ASN A O 1
ATOM 741 N N . PRO A 1 97 ? -0.893 -15.142 6.953 1.00 8.78 94 PRO A N 1
ATOM 742 C CA . PRO A 1 97 ? -1.621 -15.410 5.711 1.00 8.58 94 PRO A CA 1
ATOM 743 C C . PRO A 1 97 ? -2.104 -14.173 4.943 1.00 8.22 94 PRO A C 1
ATOM 744 O O . PRO A 1 97 ? -2.066 -14.183 3.719 1.00 8.28 94 PRO A O 1
ATOM 748 N N . SER A 1 98 ? -2.539 -13.119 5.635 1.00 8.08 95 SER A N 1
ATOM 749 C CA . SER A 1 98 ? -3.035 -11.938 4.926 1.00 8.33 95 SER A CA 1
ATOM 750 C C . SER A 1 98 ? -1.901 -11.169 4.240 1.00 8.06 95 SER A C 1
ATOM 751 O O . SER A 1 98 ? -2.100 -10.577 3.183 1.00 8.78 95 SER A O 1
ATOM 754 N N . THR A 1 99 ? -0.713 -11.208 4.836 1.00 7.30 96 THR A N 1
ATOM 755 C CA . THR A 1 99 ? 0.467 -10.574 4.241 1.00 7.34 96 THR A CA 1
ATOM 756 C C . THR A 1 99 ? 0.966 -11.386 3.045 1.00 7.20 96 THR A C 1
ATOM 757 O O . THR A 1 99 ? 1.228 -10.839 1.968 1.00 6.73 96 THR A O 1
ATOM 761 N N . ILE A 1 100 ? 1.067 -12.700 3.241 1.00 7.53 97 ILE A N 1
ATOM 762 C CA . ILE A 1 100 ? 1.491 -13.618 2.179 1.00 7.90 97 ILE A CA 1
ATOM 763 C C . ILE A 1 100 ? 0.577 -13.508 0.963 1.00 8.64 97 ILE A C 1
ATOM 764 O O . ILE A 1 100 ? 1.045 -13.524 -0.179 1.00 8.60 97 ILE A O 1
ATOM 769 N N . LYS A 1 101 ? -0.724 -13.357 1.212 1.00 8.57 98 LYS A N 1
ATOM 770 C CA . LYS A 1 101 ? -1.683 -13.187 0.126 1.00 9.56 98 LYS A CA 1
ATOM 771 C C . LYS A 1 101 ? -1.331 -12.004 -0.771 1.00 9.26 98 LYS A C 1
ATOM 772 O O . LYS A 1 101 ? -1.374 -12.111 -1.998 1.00 9.25 98 LYS A O 1
ATOM 778 N N . VAL A 1 102 ? -0.962 -10.880 -0.162 1.00 8.72 99 VAL A N 1
ATOM 779 C CA . VAL A 1 102 ? -0.542 -9.718 -0.930 1.00 8.77 99 VAL A CA 1
ATOM 780 C C . VAL A 1 102 ? 0.753 -9.996 -1.704 1.00 8.04 99 VAL A C 1
ATOM 781 O O . VAL A 1 102 ? 0.852 -9.639 -2.879 1.00 7.75 99 VAL A O 1
ATOM 785 N N . PHE A 1 103 ? 1.741 -10.627 -1.066 1.00 7.69 100 PHE A N 1
ATOM 786 C CA . PHE A 1 103 ? 2.968 -10.987 -1.785 1.00 7.56 100 PHE A CA 1
ATOM 787 C C . PHE A 1 103 ? 2.659 -11.845 -3.021 1.00 7.54 100 PHE A C 1
ATOM 788 O O . PHE A 1 103 ? 3.192 -11.615 -4.110 1.00 7.61 100 PHE A O 1
ATOM 796 N N . GLU A 1 104 ? 1.778 -12.826 -2.847 1.00 7.82 101 GLU A N 1
ATOM 797 C CA . GLU A 1 104 ? 1.397 -13.717 -3.938 1.00 8.92 101 GLU A CA 1
ATOM 798 C C . GLU A 1 104 ? 0.662 -12.982 -5.049 1.00 8.93 101 GLU A C 1
ATOM 799 O O . GLU A 1 104 ? 0.840 -13.286 -6.224 1.00 9.29 101 GLU A O 1
ATOM 805 N N . GLN A 1 105 ? -0.158 -12.014 -4.665 1.00 9.25 102 GLN A N 1
ATOM 806 C CA . GLN A 1 105 ? -0.841 -11.154 -5.619 1.00 10.95 102 GLN A CA 1
ATOM 807 C C . GLN A 1 105 ? 0.164 -10.403 -6.492 1.00 9.81 102 GLN A C 1
ATOM 808 O O . GLN A 1 105 ? -0.033 -10.257 -7.700 1.00 10.20 102 GLN A O 1
ATOM 814 N N . VAL A 1 106 ? 1.255 -9.943 -5.883 1.00 8.87 103 VAL A N 1
ATOM 815 C CA . VAL A 1 106 ? 2.286 -9.212 -6.616 1.00 8.78 103 VAL A CA 1
ATOM 816 C C . VAL A 1 106 ? 3.057 -10.125 -7.584 1.00 8.04 103 VAL A C 1
ATOM 817 O O . VAL A 1 106 ? 3.176 -9.818 -8.778 1.00 8.54 103 VAL A O 1
ATOM 821 N N . PHE A 1 107 ? 3.553 -11.251 -7.067 1.00 7.67 104 PHE A N 1
ATOM 822 C CA . PHE A 1 107 ? 4.402 -12.149 -7.842 1.00 7.59 104 PHE A CA 1
ATOM 823 C C . PHE A 1 107 ? 3.618 -13.057 -8.791 1.00 7.91 104 PHE A C 1
ATOM 824 O O . PHE A 1 107 ? 4.183 -13.551 -9.769 1.00 8.60 104 PHE A O 1
ATOM 832 N N . GLY A 1 108 ? 2.345 -13.302 -8.487 1.00 8.35 105 GLY A N 1
ATOM 833 C CA . GLY A 1 108 ? 1.534 -14.223 -9.287 1.00 8.71 105 GLY A CA 1
ATOM 834 C C . GLY A 1 108 ? 1.877 -15.690 -9.108 1.00 8.96 105 GLY A C 1
ATOM 835 O O . GLY A 1 108 ? 1.473 -16.527 -9.920 1.00 9.12 105 GLY A O 1
ATOM 836 N N . GLU A 1 109 ? 2.615 -15.998 -8.044 1.00 8.45 106 GLU A N 1
ATOM 837 C CA . GLU A 1 109 ? 3.040 -17.357 -7.717 1.00 8.82 106 GLU A CA 1
ATOM 838 C C . GLU A 1 109 ? 3.444 -17.396 -6.237 1.00 8.20 106 GLU A C 1
ATOM 839 O O . GLU A 1 109 ? 3.661 -16.337 -5.627 1.00 8.05 106 GLU A O 1
ATOM 845 N N . PRO A 1 110 ? 3.527 -18.602 -5.641 1.00 7.55 107 PRO A N 1
ATOM 846 C CA . PRO A 1 110 ? 4.029 -18.717 -4.266 1.00 7.32 107 PRO A CA 1
ATOM 847 C C . PRO A 1 110 ? 5.397 -18.067 -4.046 1.00 6.79 107 PRO A C 1
ATOM 848 O O . PRO A 1 110 ? 6.230 -17.996 -4.962 1.00 6.65 107 PRO A O 1
ATOM 852 N N . VAL A 1 111 ? 5.605 -17.582 -2.825 1.00 6.00 108 VAL A N 1
ATOM 853 C CA . VAL A 1 111 ? 6.771 -16.765 -2.494 1.00 6.17 108 VAL A CA 1
ATOM 854 C C . VAL A 1 111 ? 7.576 -17.333 -1.330 1.00 5.71 108 VAL A C 1
ATOM 855 O O . VAL A 1 111 ? 7.079 -18.170 -0.563 1.00 6.16 108 VAL A O 1
ATOM 859 N N . PHE A 1 112 ? 8.829 -16.884 -1.235 1.00 5.60 109 PHE A N 1
ATOM 860 C CA . PHE A 1 112 ? 9.676 -17.096 -0.075 1.00 5.38 109 PHE A CA 1
ATOM 861 C C . PHE A 1 112 ? 10.064 -15.734 0.487 1.00 5.25 109 PHE A C 1
ATOM 862 O O . PHE A 1 112 ? 10.560 -14.873 -0.244 1.00 5.12 109 PHE A O 1
ATOM 870 N N . VAL A 1 113 ? 9.843 -15.544 1.781 1.00 5.20 110 VAL A N 1
ATOM 871 C CA . VAL A 1 113 ? 10.203 -14.293 2.445 1.00 5.49 110 VAL A CA 1
ATOM 872 C C . VAL A 1 113 ? 11.586 -14.430 3.081 1.00 5.33 110 VAL A C 1
ATOM 873 O O . VAL A 1 113 ? 11.856 -15.385 3.808 1.00 5.80 110 VAL A O 1
ATOM 877 N N . PHE A 1 114 ? 12.463 -13.472 2.815 1.00 5.05 111 PHE A N 1
ATOM 878 C CA . PHE A 1 114 ? 13.798 -13.476 3.411 1.00 5.34 111 PHE A CA 1
ATOM 879 C C . PHE A 1 114 ? 13.733 -13.572 4.932 1.00 5.34 111 PHE A C 1
ATOM 880 O O . PHE A 1 114 ? 12.817 -13.018 5.565 1.00 5.63 111 PHE A O 1
ATOM 888 N N . LEU A 1 115 ? 14.719 -14.257 5.508 1.00 5.74 112 LEU A N 1
ATOM 889 C CA . LEU A 1 115 ? 14.843 -14.367 6.963 1.00 6.43 112 LEU A CA 1
ATOM 890 C C . LEU A 1 115 ? 15.508 -13.136 7.574 1.00 6.52 112 LEU A C 1
ATOM 891 O O . LEU A 1 115 ? 15.588 -13.000 8.796 1.00 7.08 112 LEU A O 1
ATOM 896 N N . SER A 1 116 ? 15.961 -12.235 6.703 1.00 6.01 113 SER A N 1
ATOM 897 C CA . SER A 1 116 ? 16.507 -10.952 7.108 1.00 6.24 113 SER A CA 1
ATOM 898 C C . SER A 1 116 ? 15.496 -9.829 6.868 1.00 6.01 113 SER A C 1
ATOM 899 O O . SER A 1 116 ? 14.869 -9.785 5.813 1.00 6.04 113 SER A O 1
ATOM 902 N N . THR A 1 117 ? 15.336 -8.964 7.868 1.00 5.73 114 THR A N 1
ATOM 903 C CA . THR A 1 117 ? 14.532 -7.743 7.797 1.00 5.69 114 THR A CA 1
ATOM 904 C C . THR A 1 117 ? 15.357 -6.631 8.430 1.00 5.30 114 THR A C 1
ATOM 905 O O . THR A 1 117 ? 16.061 -6.865 9.427 1.00 5.75 114 THR A O 1
ATOM 909 N N . THR A 1 118 ? 15.275 -5.432 7.856 1.00 5.00 115 THR A N 1
ATOM 910 C CA . THR A 1 118 ? 15.884 -4.245 8.450 1.00 5.77 115 THR A CA 1
ATOM 911 C C . THR A 1 118 ? 14.782 -3.397 9.079 1.00 5.12 115 THR A C 1
ATOM 912 O O . THR A 1 118 ? 13.726 -3.169 8.478 1.00 5.89 115 THR A O 1
ATOM 916 N N . ILE A 1 119 ? 15.017 -2.974 10.318 1.00 5.45 116 ILE A N 1
ATOM 917 C CA . ILE A 1 119 ? 14.076 -2.112 11.038 1.00 6.06 116 ILE A CA 1
ATOM 918 C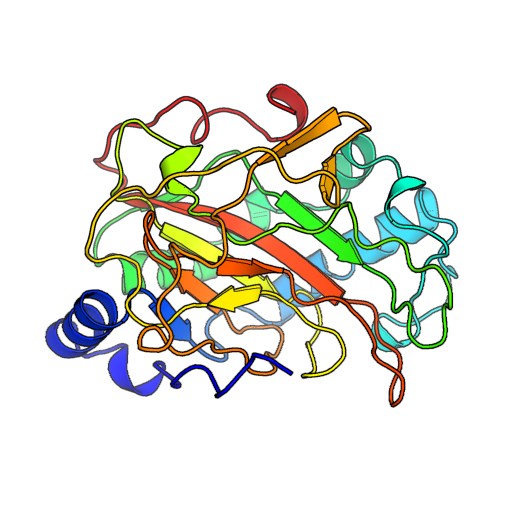 C . ILE A 1 119 ? 14.674 -0.717 11.205 1.00 5.81 116 ILE A C 1
ATOM 919 O O . ILE A 1 119 ? 15.889 -0.570 11.389 1.00 6.44 116 ILE A O 1
ATOM 924 N N . ARG A 1 120 ? 13.819 0.301 11.107 1.00 5.73 117 ARG A N 1
ATOM 925 C CA . ARG A 1 120 ? 14.270 1.689 11.068 1.00 5.72 117 ARG A CA 1
ATOM 926 C C . ARG A 1 120 ? 13.378 2.525 11.977 1.00 5.48 117 ARG A C 1
ATOM 927 O O . ARG A 1 120 ? 12.147 2.457 11.902 1.00 5.85 117 ARG A O 1
ATOM 935 N N . TYR A 1 121 ? 14.015 3.304 12.846 1.00 5.18 118 TYR A N 1
ATOM 936 C CA . TYR A 1 121 ? 13.329 4.084 13.879 1.00 4.85 118 TYR A CA 1
ATOM 937 C C . TYR A 1 121 ? 14.089 5.399 14.028 1.00 5.00 118 TYR A C 1
ATOM 938 O O . TYR A 1 121 ? 15.017 5.533 14.830 1.00 5.58 118 TYR A O 1
ATOM 947 N N . TYR A 1 122 ? 13.711 6.363 13.197 1.00 5.08 119 TYR A N 1
ATOM 948 C CA . TYR A 1 122 ? 14.492 7.583 13.031 1.00 5.68 119 TYR A CA 1
ATOM 949 C C . TYR A 1 122 ? 13.773 8.808 13.578 1.00 5.97 119 TYR A C 1
ATOM 950 O O . TYR A 1 122 ? 12.686 9.155 13.117 1.00 5.97 119 TYR A O 1
ATOM 959 N N . PRO A 1 123 ? 14.391 9.494 14.554 1.00 5.51 120 PRO A N 1
ATOM 960 C CA . PRO A 1 123 ? 13.758 10.699 15.091 1.00 5.48 120 PRO A CA 1
ATOM 961 C C . PRO A 1 123 ? 13.946 11.880 14.163 1.00 5.67 120 PRO A C 1
ATOM 962 O O . PRO A 1 123 ? 14.886 11.905 13.359 1.00 5.23 120 PRO A O 1
ATOM 966 N N . SER A 1 124 ? 13.056 12.856 14.269 1.00 5.39 121 SER A N 1
ATOM 967 C CA . SER A 1 124 ? 13.248 14.095 13.530 1.00 5.34 121 SER A CA 1
ATOM 968 C C . SER A 1 124 ? 14.501 14.812 14.014 1.00 5.14 121 SER A C 1
ATOM 969 O O . SER A 1 124 ? 14.802 14.826 15.220 1.00 5.80 121 SER A O 1
ATOM 972 N N . GLN A 1 125 ? 15.231 15.401 13.070 1.00 5.60 122 GLN A N 1
ATOM 973 C CA . GLN A 1 125 ? 16.347 16.269 13.411 1.00 5.55 122 GLN A CA 1
ATOM 974 C C . GLN A 1 125 ? 16.148 17.665 12.830 1.00 5.73 122 GLN A C 1
ATOM 975 O O . GLN A 1 125 ? 17.108 18.403 12.607 1.00 5.38 122 GLN A O 1
ATOM 981 N N . ALA A 1 126 ? 14.890 18.043 12.624 1.00 6.14 123 ALA A N 1
ATOM 982 C CA . ALA A 1 126 ? 14.575 19.409 12.211 1.00 6.77 123 ALA A CA 1
ATOM 983 C C . ALA A 1 126 ? 15.174 20.389 13.212 1.00 7.06 123 ALA A C 1
ATOM 984 O O . ALA A 1 126 ? 15.025 20.219 14.420 1.00 8.05 123 ALA A O 1
ATOM 986 N N . GLY A 1 127 ? 15.864 21.404 12.700 1.00 7.72 124 GLY A N 1
ATOM 987 C CA . GLY A 1 127 ? 16.484 22.409 13.559 1.00 8.05 124 GLY A CA 1
ATOM 988 C C . GLY A 1 127 ? 17.917 22.141 13.974 1.00 8.04 124 GLY A C 1
ATOM 989 O O . GLY A 1 127 ? 18.616 23.070 14.380 1.00 8.91 124 GLY A O 1
ATOM 990 N N A SER A 1 128 ? 18.358 20.888 13.870 0.50 7.69 125 SER A N 1
ATOM 991 N N B SER A 1 128 ? 18.361 20.886 13.883 0.50 7.46 125 SER A N 1
ATOM 992 C CA A SER A 1 128 ? 19.731 20.535 14.212 0.50 7.55 125 SER A CA 1
ATOM 993 C CA B SER A 1 128 ? 19.736 20.544 14.244 0.50 7.07 125 SER A CA 1
ATOM 994 C C A SER A 1 128 ? 20.721 21.113 13.212 0.50 7.10 125 SER A C 1
ATOM 995 C C B SER A 1 128 ? 20.735 21.084 13.230 0.50 6.84 125 SER A C 1
ATOM 996 O O A SER A 1 128 ? 20.608 20.889 12.005 0.50 7.63 125 SER A O 1
ATOM 997 O O B SER A 1 128 ? 20.648 20.795 12.035 0.50 7.36 125 SER A O 1
ATOM 1002 N N . GLU A 1 129 ? 21.689 21.864 13.726 1.00 6.83 126 GLU A N 1
ATOM 1003 C CA . GLU A 1 129 ? 22.701 22.490 12.884 1.00 6.24 126 GLU A CA 1
ATOM 1004 C C . GLU A 1 129 ? 23.762 21.499 12.399 1.00 6.68 126 GLU A C 1
ATOM 1005 O O . GLU A 1 129 ? 24.368 21.700 11.351 1.00 6.08 126 GLU A O 1
ATOM 1011 N N . GLU A 1 130 ? 23.974 20.433 13.169 1.00 7.06 127 GLU A N 1
ATOM 1012 C CA . GLU A 1 130 ? 24.925 19.383 12.798 1.00 7.90 127 GLU A CA 1
ATOM 1013 C C . GLU A 1 130 ? 24.217 18.035 12.870 1.00 7.24 127 GLU A C 1
ATOM 1014 O O . GLU A 1 130 ? 24.516 17.218 13.750 1.00 7.86 127 GLU A O 1
ATOM 1020 N N . PRO A 1 131 ? 23.264 17.796 11.949 1.00 6.63 128 PRO A N 1
ATOM 1021 C CA . PRO A 1 131 ? 22.458 16.596 12.086 1.00 6.33 128 PRO A CA 1
ATOM 1022 C C . PRO A 1 131 ? 23.254 15.330 11.825 1.00 6.19 128 PRO A C 1
ATOM 1023 O O . PRO A 1 131 ? 24.258 15.349 11.107 1.00 6.78 128 PRO A O 1
ATOM 1027 N N . SER A 1 132 ? 22.795 14.242 12.434 1.00 5.64 129 SER A N 1
ATOM 1028 C CA . SER A 1 132 ? 23.401 12.929 12.265 1.00 6.13 129 SER A CA 1
ATOM 1029 C C . SER A 1 132 ? 22.571 12.136 11.258 1.00 5.54 129 SER A C 1
ATOM 1030 O O . SER A 1 132 ? 21.636 11.423 11.628 1.00 6.15 129 SER A O 1
ATOM 1033 N N . PHE A 1 133 ? 22.885 12.302 9.977 1.00 5.53 130 PHE A N 1
ATOM 1034 C CA . PHE A 1 133 ? 22.198 11.562 8.922 1.00 5.51 130 PHE A CA 1
ATOM 1035 C C . PHE A 1 133 ? 23.118 10.579 8.195 1.00 5.80 130 PHE A C 1
ATOM 1036 O O . PHE A 1 133 ? 22.748 10.030 7.157 1.00 5.94 130 PHE A O 1
ATOM 1044 N N . HIS A 1 134 ? 24.299 10.331 8.748 1.00 5.48 131 HIS A N 1
ATOM 1045 C CA . HIS A 1 134 ? 25.291 9.446 8.112 1.00 5.35 131 HIS A CA 1
ATOM 1046 C C . HIS A 1 134 ? 24.844 7.986 8.104 1.00 5.67 131 HIS A C 1
ATOM 1047 O O . HIS A 1 134 ? 25.305 7.207 7.267 1.00 5.41 131 HIS A O 1
ATOM 1054 N N . TYR A 1 135 ? 23.944 7.615 9.020 1.00 5.70 132 TYR A N 1
ATOM 1055 C CA . TYR A 1 135 ? 23.482 6.235 9.125 1.00 5.86 132 TYR A CA 1
ATOM 1056 C C . TYR A 1 135 ? 22.365 5.882 8.145 1.00 6.27 132 TYR A C 1
ATOM 1057 O O . TYR A 1 135 ? 21.947 4.729 8.073 1.00 7.06 132 TYR A O 1
ATOM 1066 N N . LEU A 1 136 ? 21.870 6.882 7.424 1.00 6.04 133 LEU A N 1
ATOM 1067 C CA . LEU A 1 136 ? 20.872 6.671 6.373 1.00 5.98 133 LEU A CA 1
ATOM 1068 C C . LEU A 1 136 ? 21.510 5.980 5.161 1.00 5.75 133 LEU A C 1
ATOM 1069 O O . LEU A 1 136 ? 22.734 5.831 5.099 1.00 6.17 133 LEU A O 1
ATOM 1074 N N . THR A 1 137 ? 20.697 5.541 4.204 1.00 5.55 134 THR A N 1
ATOM 1075 C CA . THR A 1 137 ? 21.254 4.937 2.996 1.00 5.37 134 THR A CA 1
ATOM 1076 C C . THR A 1 137 ? 21.430 5.986 1.908 1.00 5.10 134 THR A C 1
ATOM 1077 O O . THR A 1 137 ? 20.548 6.821 1.703 1.00 5.15 134 THR A O 1
ATOM 1081 N N . PRO A 1 138 ? 22.570 5.950 1.199 1.00 4.65 135 PRO A N 1
ATOM 1082 C CA . PRO A 1 138 ? 22.753 6.786 0.017 1.00 4.78 135 PRO A CA 1
ATOM 1083 C C . PRO A 1 138 ? 22.031 6.117 -1.147 1.00 4.65 135 PRO A C 1
ATOM 1084 O O . PRO A 1 138 ? 21.418 5.060 -0.957 1.00 5.36 135 PRO A O 1
ATOM 1088 N N . PHE A 1 139 ? 22.112 6.686 -2.344 1.00 4.62 136 PHE A N 1
ATOM 1089 C CA . PHE A 1 139 ? 21.588 5.969 -3.514 1.00 5.09 136 PHE A CA 1
ATOM 1090 C C . PHE A 1 139 ? 22.259 4.607 -3.604 1.00 4.76 136 PHE A C 1
ATOM 1091 O O . PHE A 1 139 ? 23.4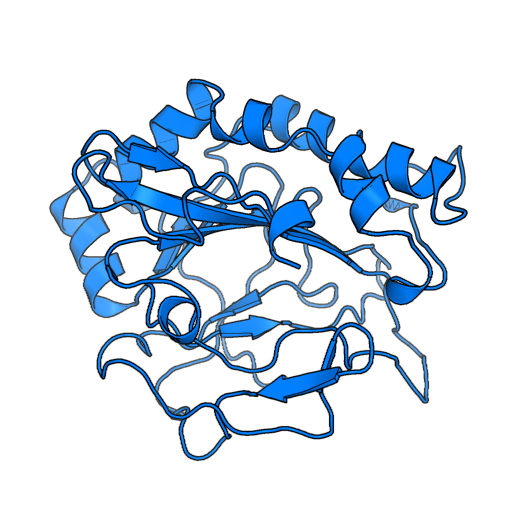87 4.509 -3.526 1.00 5.18 136 PHE A O 1
ATOM 1099 N N . HIS A 1 140 ? 21.466 3.556 -3.785 1.00 5.04 137 HIS A N 1
ATOM 1100 C CA . HIS A 1 140 ? 22.016 2.216 -3.955 1.00 4.65 137 HIS A CA 1
ATOM 1101 C C . HIS A 1 140 ? 20.972 1.334 -4.621 1.00 4.34 137 HIS A C 1
ATOM 1102 O O . HIS A 1 140 ? 19.816 1.745 -4.778 1.00 4.78 137 HIS A O 1
ATOM 1109 N N . GLN A 1 141 ? 21.397 0.130 -4.998 1.00 3.91 138 GLN A N 1
ATOM 1110 C CA . GLN A 1 141 ? 20.498 -0.910 -5.481 1.00 4.04 138 GLN A CA 1
ATOM 1111 C C . GLN A 1 141 ? 20.645 -2.087 -4.539 1.00 4.11 138 GLN A C 1
ATOM 1112 O O . GLN A 1 141 ? 21.766 -2.485 -4.224 1.00 4.39 138 GLN A O 1
ATOM 1118 N N . ASP A 1 142 ? 19.530 -2.679 -4.123 1.00 4.29 139 ASP A N 1
ATOM 1119 C CA . ASP A 1 142 ? 19.625 -3.818 -3.217 1.00 4.21 139 ASP A CA 1
ATOM 1120 C C . ASP A 1 142 ? 20.346 -5.003 -3.863 1.00 4.19 139 ASP A C 1
ATOM 1121 O O . ASP A 1 142 ? 21.055 -5.743 -3.176 1.00 4.57 139 ASP A O 1
ATOM 1126 N N . GLY A 1 143 ? 20.206 -5.150 -5.184 1.00 4.31 140 GLY A N 1
ATOM 1127 C CA . GLY A 1 143 ? 20.841 -6.240 -5.940 1.00 5.24 140 GLY A CA 1
ATOM 1128 C C . GLY A 1 143 ? 22.350 -6.118 -5.981 1.00 6.10 140 GLY A C 1
ATOM 1129 O O . GLY A 1 143 ? 23.040 -7.070 -6.319 1.00 6.97 140 GLY A O 1
ATOM 1130 N N . PHE A 1 144 ? 22.883 -4.948 -5.630 1.00 6.43 141 PHE A N 1
ATOM 1131 C CA . PHE A 1 144 ? 24.335 -4.799 -5.493 1.00 7.56 141 PHE A CA 1
ATOM 1132 C C . PHE A 1 144 ? 24.844 -5.623 -4.308 1.00 7.78 141 PHE A C 1
ATOM 1133 O O . PHE A 1 144 ? 25.959 -6.163 -4.349 1.00 8.50 141 PHE A O 1
ATOM 1141 N N . TYR A 1 145 ? 24.025 -5.714 -3.264 1.00 8.00 142 TYR A N 1
ATOM 1142 C CA . TYR A 1 145 ? 24.378 -6.407 -2.016 1.00 8.48 142 TYR A CA 1
ATOM 1143 C C . TYR A 1 145 ? 23.846 -7.838 -1.923 1.00 8.55 142 TYR A C 1
ATOM 1144 O O . TYR A 1 145 ? 24.462 -8.709 -1.295 1.00 10.11 142 TYR A O 1
ATOM 1153 N N . ILE A 1 146 ? 22.702 -8.076 -2.555 1.00 6.81 143 ILE A N 1
ATOM 1154 C CA . ILE A 1 146 ? 21.951 -9.316 -2.388 1.00 6.71 143 ILE A CA 1
ATOM 1155 C C . ILE A 1 146 ? 21.965 -10.102 -3.685 1.00 6.36 143 ILE A C 1
ATOM 1156 O O . ILE A 1 146 ? 21.727 -9.547 -4.761 1.00 6.52 143 ILE A O 1
ATOM 1161 N N . GLY A 1 147 ? 22.225 -11.403 -3.579 1.00 6.69 144 GLY A N 1
ATOM 1162 C CA . GLY A 1 147 ? 22.190 -12.273 -4.737 1.00 6.76 144 GLY A CA 1
ATOM 1163 C C . GLY A 1 147 ? 22.485 -13.712 -4.354 1.00 6.62 144 GLY A C 1
ATOM 1164 O O . GLY A 1 147 ? 22.361 -14.083 -3.192 1.00 7.17 144 GLY A O 1
ATOM 1165 N N . PRO A 1 148 ? 22.890 -14.536 -5.334 1.00 6.36 145 PRO A N 1
ATOM 1166 C CA . PRO A 1 148 ? 23.175 -14.172 -6.734 1.00 6.45 145 PRO A CA 1
ATOM 1167 C C . PRO A 1 148 ? 21.959 -13.846 -7.602 1.00 6.42 145 PRO A C 1
ATOM 1168 O O . PRO A 1 148 ? 22.068 -13.045 -8.532 1.00 7.05 145 PRO A O 1
ATOM 1172 N N . ASN A 1 149 ? 20.815 -14.476 -7.337 1.00 5.37 146 ASN A N 1
ATOM 1173 C CA . ASN A 1 149 ? 19.614 -14.189 -8.113 1.00 5.56 146 ASN A CA 1
ATOM 1174 C C . ASN A 1 149 ? 19.191 -12.733 -7.953 1.00 5.63 146 ASN A C 1
ATOM 1175 O O . ASN A 1 149 ? 19.434 -12.116 -6.907 1.00 6.15 146 ASN A O 1
ATOM 1180 N N . GLN A 1 150 ? 18.571 -12.197 -8.998 1.00 5.82 147 GLN A N 1
ATOM 1181 C CA . GLN A 1 150 ? 18.199 -10.783 -9.024 1.00 5.38 147 GLN A CA 1
ATOM 1182 C C . GLN A 1 150 ? 16.705 -10.593 -9.248 1.00 5.69 147 GLN A C 1
ATOM 1183 O O . GLN A 1 150 ? 16.261 -9.522 -9.688 1.00 6.24 147 GLN A O 1
ATOM 1189 N N . ASP A 1 151 ? 15.930 -11.627 -8.914 1.00 5.51 148 ASP A N 1
ATOM 1190 C CA . ASP A 1 151 ? 14.482 -11.629 -9.113 1.00 5.55 148 ASP A CA 1
ATOM 1191 C C . ASP A 1 151 ? 13.715 -11.497 -7.797 1.00 5.41 148 ASP A C 1
ATOM 1192 O O . ASP A 1 151 ? 12.492 -11.604 -7.774 1.00 5.19 148 ASP A O 1
ATOM 1197 N N . PHE A 1 152 ? 14.425 -11.249 -6.703 1.00 5.21 149 PHE A N 1
ATOM 1198 C CA . PHE A 1 152 ? 13.772 -10.821 -5.470 1.00 5.08 149 PHE A CA 1
ATOM 1199 C C . PHE A 1 152 ? 13.280 -9.378 -5.644 1.00 5.33 149 PHE A C 1
ATOM 1200 O O . PHE A 1 152 ? 13.740 -8.641 -6.536 1.00 5.46 149 PHE A O 1
ATOM 1208 N N . ARG A 1 153 ? 12.349 -8.978 -4.791 1.00 4.70 150 ARG A N 1
ATOM 1209 C CA . ARG A 1 153 ? 11.916 -7.597 -4.740 1.00 4.99 150 ARG A CA 1
ATOM 1210 C C . ARG A 1 153 ? 11.944 -7.141 -3.304 1.00 4.80 150 ARG A C 1
ATOM 1211 O O . ARG A 1 153 ? 11.709 -7.937 -2.396 1.00 4.89 150 ARG A O 1
ATOM 1219 N N . THR A 1 154 ? 12.232 -5.862 -3.090 1.00 4.57 151 THR A N 1
ATOM 1220 C CA . THR A 1 154 ? 12.207 -5.293 -1.753 1.00 4.71 151 THR A CA 1
ATOM 1221 C C . THR A 1 154 ? 10.802 -4.827 -1.418 1.00 4.85 151 THR A C 1
ATOM 1222 O O . THR A 1 154 ? 10.143 -4.205 -2.257 1.00 5.34 151 THR A O 1
ATOM 1226 N N . PHE A 1 155 ? 10.359 -5.142 -0.199 1.00 4.84 152 PHE A N 1
ATOM 1227 C CA . PHE A 1 155 ? 9.059 -4.708 0.303 1.00 4.87 152 PHE A CA 1
ATOM 1228 C C . PHE A 1 155 ? 9.299 -3.802 1.499 1.00 5.10 152 PHE A C 1
ATOM 1229 O O . PHE A 1 155 ? 9.948 -4.203 2.463 1.00 5.70 152 PHE A O 1
ATOM 1237 N N . TRP A 1 156 ? 8.768 -2.589 1.418 1.00 5.05 153 TRP A N 1
ATOM 1238 C CA . TRP A 1 156 ? 9.047 -1.515 2.376 1.00 4.53 153 TRP A CA 1
ATOM 1239 C C . TRP A 1 156 ? 7.713 -1.085 2.956 1.00 4.76 153 TRP A C 1
ATOM 1240 O O . TRP A 1 156 ? 6.791 -0.721 2.206 1.00 5.10 153 TRP A O 1
ATOM 1251 N N . ILE A 1 157 ? 7.581 -1.147 4.275 1.00 5.46 154 ILE A N 1
ATOM 1252 C CA . ILE A 1 157 ? 6.319 -0.714 4.883 1.00 6.25 154 ILE A CA 1
ATOM 1253 C C . ILE A 1 157 ? 6.511 0.320 5.983 1.00 5.82 154 ILE A C 1
ATOM 1254 O O . ILE A 1 157 ? 7.447 0.227 6.781 1.00 6.13 154 ILE A O 1
ATOM 1259 N N . PRO A 1 158 ? 5.617 1.315 6.028 1.00 5.70 155 PRO A N 1
ATOM 1260 C CA . PRO A 1 158 ? 5.576 2.222 7.165 1.00 5.82 155 PRO A CA 1
ATOM 1261 C C . PRO A 1 158 ? 4.839 1.559 8.326 1.00 5.73 155 PRO A C 1
ATOM 1262 O O . PRO A 1 158 ? 3.784 0.944 8.123 1.00 5.91 155 PRO A O 1
ATOM 1266 N N . LEU A 1 159 ? 5.398 1.670 9.527 1.00 5.96 156 LEU A N 1
ATOM 1267 C CA . LEU A 1 159 ? 4.750 1.152 10.731 1.00 6.28 156 LEU A CA 1
ATOM 1268 C C . LEU A 1 159 ? 3.825 2.189 11.370 1.00 6.38 156 LEU A C 1
ATOM 1269 O O . LEU A 1 159 ? 2.801 1.830 11.964 1.00 6.46 156 LEU A O 1
ATOM 1274 N N . ILE A 1 160 ? 4.190 3.465 11.242 1.00 6.25 157 ILE A N 1
ATOM 1275 C CA . ILE A 1 160 ? 3.245 4.571 11.427 1.00 7.01 157 ILE A CA 1
ATOM 1276 C C . ILE A 1 160 ? 3.320 5.422 10.163 1.00 7.15 157 ILE A C 1
ATOM 1277 O O . ILE A 1 160 ? 4.243 5.275 9.364 1.00 6.97 157 ILE A O 1
ATOM 1282 N N . ARG A 1 161 ? 2.349 6.302 9.964 1.00 6.52 158 ARG A N 1
ATOM 1283 C CA . ARG A 1 161 ? 2.308 7.096 8.744 1.00 6.72 158 ARG A CA 1
ATOM 1284 C C . ARG A 1 161 ? 3.569 7.932 8.542 1.00 6.63 158 ARG A C 1
ATOM 1285 O O . ARG A 1 161 ? 4.203 8.380 9.501 1.00 6.61 158 ARG A O 1
ATOM 1293 N N . THR A 1 162 ? 3.912 8.139 7.281 1.00 6.47 159 THR A N 1
ATOM 1294 C CA . THR A 1 162 ? 4.982 9.056 6.935 1.00 6.71 159 THR A CA 1
ATOM 1295 C C . THR A 1 162 ? 4.391 10.322 6.359 1.00 7.64 159 THR A C 1
ATOM 1296 O O . THR A 1 162 ? 3.261 10.336 5.869 1.00 8.02 159 THR A O 1
ATOM 1300 N N . THR A 1 163 ? 5.172 11.389 6.442 1.00 7.74 160 THR A N 1
ATOM 1301 C CA . THR A 1 163 ? 4.845 12.639 5.785 1.00 8.39 160 THR A CA 1
ATOM 1302 C C . THR A 1 163 ? 6.004 12.978 4.851 1.00 8.74 160 THR A C 1
ATOM 1303 O O . THR A 1 163 ? 7.065 12.329 4.889 1.00 8.28 160 THR A O 1
ATOM 1307 N N . ARG A 1 164 ? 5.819 13.999 4.021 1.00 10.05 161 ARG A N 1
ATOM 1308 C CA . ARG A 1 164 ? 6.886 14.430 3.129 1.00 11.03 161 ARG A CA 1
ATOM 1309 C C . ARG A 1 164 ? 8.131 14.839 3.909 1.00 10.62 161 ARG A C 1
ATOM 1310 O O . ARG A 1 164 ? 9.256 14.620 3.455 1.00 11.53 161 ARG A O 1
ATOM 1318 N N . GLU A 1 165 ? 7.917 15.402 5.096 1.00 9.52 162 GLU A N 1
ATOM 1319 C CA . GLU A 1 165 ? 9.003 15.891 5.931 1.00 8.87 162 GLU A CA 1
ATOM 1320 C C . GLU A 1 165 ? 9.606 14.810 6.826 1.00 7.74 162 GLU A C 1
ATOM 1321 O O . GLU A 1 165 ? 10.785 14.884 7.154 1.00 7.54 162 GLU A O 1
ATOM 1327 N N . SER A 1 166 ? 8.816 13.814 7.229 1.00 7.02 163 SER A N 1
ATOM 1328 C CA . SER A 1 166 ? 9.364 12.744 8.079 1.00 6.74 163 SER A CA 1
ATOM 1329 C C . SER A 1 166 ? 10.207 11.741 7.295 1.00 6.71 163 SER A C 1
ATOM 1330 O O . SER A 1 166 ? 11.041 11.052 7.866 1.00 6.83 163 SER A O 1
ATOM 1333 N N . GLY A 1 167 ? 9.992 11.680 5.986 1.00 6.50 164 GLY A N 1
ATOM 1334 C CA . GLY A 1 167 ? 10.869 10.920 5.100 1.00 7.00 164 GLY A CA 1
ATOM 1335 C C . GLY A 1 167 ? 10.390 9.527 4.769 1.00 6.68 164 GLY A C 1
ATOM 1336 O O . GLY A 1 167 ? 9.186 9.270 4.721 1.00 7.64 164 GLY A O 1
ATOM 1337 N N . GLY A 1 168 ? 11.345 8.630 4.532 1.00 6.34 165 GLY A N 1
ATOM 1338 C CA . GLY A 1 168 ? 11.057 7.307 4.010 1.00 6.19 165 GLY A CA 1
ATOM 1339 C C . GLY A 1 168 ? 12.086 6.984 2.955 1.00 5.92 165 GLY A C 1
ATOM 1340 O O . GLY A 1 168 ? 13.250 7.328 3.111 1.00 5.45 165 GLY A O 1
ATOM 1341 N N . VAL A 1 169 ? 11.650 6.359 1.867 1.00 6.10 166 VAL A N 1
ATOM 1342 C CA . VAL A 1 169 ? 12.573 5.957 0.801 1.00 6.70 166 VAL A CA 1
ATOM 1343 C C . VAL A 1 169 ? 12.191 6.660 -0.500 1.00 6.64 166 VAL A C 1
ATOM 1344 O O . VAL A 1 169 ? 11.009 6.705 -0.858 1.00 7.49 166 VAL A O 1
ATOM 1348 N N . ALA A 1 170 ? 13.176 7.266 -1.163 1.00 6.02 167 ALA A N 1
ATOM 1349 C CA . ALA A 1 170 ? 12.983 7.905 -2.465 1.00 5.93 167 ALA A CA 1
ATOM 1350 C C . ALA A 1 170 ? 13.397 6.934 -3.571 1.00 5.85 167 ALA A C 1
ATOM 1351 O O . ALA A 1 170 ? 14.455 6.295 -3.483 1.00 5.52 167 ALA A O 1
ATOM 1353 N N . LEU A 1 171 ? 12.567 6.833 -4.606 1.00 5.53 168 LEU A N 1
ATOM 1354 C CA . LEU A 1 171 ? 12.816 5.941 -5.743 1.00 5.78 168 LEU A CA 1
ATOM 1355 C C . LEU A 1 171 ? 13.150 6.733 -6.999 1.00 5.85 168 LEU A C 1
ATOM 1356 O O . LEU A 1 171 ? 12.436 7.672 -7.332 1.00 5.87 168 LEU A O 1
ATOM 1361 N N . ALA A 1 172 ? 14.204 6.336 -7.709 1.00 5.30 169 ALA A N 1
ATOM 1362 C CA . ALA A 1 172 ? 14.505 6.944 -9.006 1.00 5.14 169 ALA A CA 1
ATOM 1363 C C . ALA A 1 172 ? 13.724 6.154 -10.055 1.00 4.74 169 ALA A C 1
ATOM 1364 O O . ALA A 1 172 ? 14.085 5.027 -10.417 1.00 4.91 169 ALA A O 1
ATOM 1366 N N . ASP A 1 173 ? 12.625 6.757 -10.512 1.00 4.99 170 ASP A N 1
ATOM 1367 C CA . ASP A 1 173 ? 11.655 6.103 -11.384 1.00 5.41 170 ASP A CA 1
ATOM 1368 C C . ASP A 1 173 ? 12.330 5.522 -12.614 1.00 5.16 170 ASP A C 1
ATOM 1369 O O . ASP A 1 173 ? 12.999 6.245 -13.353 1.00 5.42 170 ASP A O 1
ATOM 1374 N N . GLY A 1 174 ? 12.151 4.221 -12.830 1.00 5.20 171 GLY A N 1
ATOM 1375 C CA . GLY A 1 174 ? 12.653 3.578 -14.039 1.00 5.07 171 GLY A CA 1
ATOM 1376 C C . GLY A 1 174 ? 14.161 3.362 -14.098 1.00 5.08 171 GLY A C 1
ATOM 1377 O O . GLY A 1 174 ? 14.697 3.114 -15.169 1.00 5.80 171 GLY A O 1
ATOM 1378 N N . SER A 1 175 ? 14.835 3.428 -12.944 1.00 5.06 172 SER A N 1
ATOM 1379 C CA . SER A 1 175 ? 16.298 3.316 -12.870 1.00 4.94 172 SER A CA 1
ATOM 1380 C C . SER A 1 175 ? 16.783 1.865 -12.777 1.00 4.99 172 SER A C 1
ATOM 1381 O O . SER A 1 175 ? 17.962 1.632 -12.539 1.00 5.46 172 SER A O 1
ATOM 1384 N N . HIS A 1 176 ? 15.879 0.904 -12.965 1.00 4.90 173 HIS A N 1
ATOM 1385 C CA . HIS A 1 176 ? 16.185 -0.524 -12.806 1.00 5.00 173 HIS A CA 1
ATOM 1386 C C . HIS A 1 176 ? 16.415 -1.241 -14.133 1.00 5.29 173 HIS A C 1
ATOM 1387 O O . HIS A 1 176 ? 16.365 -2.476 -14.183 1.00 5.18 173 HIS A O 1
ATOM 1394 N N . ARG A 1 177 ? 16.644 -0.484 -15.204 1.00 5.60 174 ARG A N 1
ATOM 1395 C CA . ARG A 1 177 ? 16.652 -1.059 -16.545 1.00 6.15 174 ARG A CA 1
ATOM 1396 C C . ARG A 1 177 ? 18.020 -1.068 -17.233 1.00 6.97 174 ARG A C 1
ATOM 1397 O O . ARG A 1 177 ? 18.117 -1.429 -18.405 1.00 7.12 174 ARG A O 1
ATOM 1405 N N . ARG A 1 178 ? 19.073 -0.698 -16.508 1.00 6.20 175 ARG A N 1
ATOM 1406 C CA . ARG A 1 178 ? 20.429 -0.820 -17.047 1.00 6.85 175 ARG A CA 1
ATOM 1407 C C . ARG A 1 178 ? 21.392 -1.590 -16.141 1.00 6.46 175 ARG A C 1
ATOM 1408 O O . ARG A 1 178 ? 22.608 -1.357 -16.152 1.00 6.79 175 ARG A O 1
ATOM 1416 N N . GLY A 1 179 ? 20.837 -2.542 -15.396 1.00 6.19 176 GLY A N 1
ATOM 1417 C CA . GLY A 1 179 ? 21.628 -3.432 -14.553 1.00 6.29 176 GLY A CA 1
ATOM 1418 C C . GLY A 1 179 ? 22.204 -2.778 -13.313 1.00 6.68 176 GLY A C 1
ATOM 1419 O O . GLY A 1 179 ? 21.764 -1.704 -12.885 1.00 6.42 176 GLY A O 1
ATOM 1420 N N . LYS A 1 180 ? 23.183 -3.456 -12.721 1.00 7.07 177 LYS A N 1
ATOM 1421 C CA . LYS A 1 180 ? 23.866 -2.947 -11.542 1.00 7.65 177 LYS A CA 1
ATOM 1422 C C . LYS A 1 180 ? 24.735 -1.751 -11.919 1.00 7.11 177 LYS A C 1
ATOM 1423 O O . LYS A 1 180 ? 25.383 -1.747 -12.970 1.00 8.22 177 LYS A O 1
ATOM 1429 N N . ARG A 1 181 ? 24.729 -0.749 -11.052 1.00 6.57 178 ARG A N 1
ATOM 1430 C CA . ARG A 1 181 ? 25.506 0.462 -11.250 1.00 6.84 178 ARG A CA 1
ATOM 1431 C C . ARG A 1 181 ? 26.631 0.557 -10.238 1.00 7.05 178 ARG A C 1
ATOM 1432 O O . ARG A 1 181 ? 26.619 -0.125 -9.217 1.00 6.96 178 ARG A O 1
ATOM 1440 N N . ASP A 1 182 ? 27.608 1.408 -10.528 1.00 7.69 179 ASP A N 1
ATOM 1441 C CA . ASP A 1 182 ? 28.768 1.574 -9.650 1.00 8.38 179 ASP A CA 1
ATOM 1442 C C . ASP A 1 182 ? 28.353 2.144 -8.297 1.00 7.46 179 ASP A C 1
ATOM 1443 O O . ASP A 1 182 ? 27.599 3.110 -8.242 1.00 8.03 179 ASP A O 1
ATOM 1448 N N . HIS A 1 183 ? 28.855 1.533 -7.222 1.00 6.95 180 HIS A N 1
ATOM 1449 C CA . HIS A 1 183 ? 28.682 2.050 -5.862 1.00 6.85 180 HIS A CA 1
ATOM 1450 C C . HIS A 1 183 ? 30.076 2.384 -5.336 1.00 7.07 180 HIS A C 1
ATOM 1451 O O . HIS A 1 183 ? 30.943 1.502 -5.265 1.00 7.35 180 HIS A O 1
ATOM 1458 N N A VAL A 1 184 ? 30.299 3.642 -4.983 0.50 6.83 181 VAL A N 1
ATOM 1459 N N B VAL A 1 184 ? 30.270 3.648 -4.954 0.50 7.07 181 VAL A N 1
ATOM 1460 C CA A VAL A 1 184 ? 31.620 4.046 -4.507 0.50 6.68 181 VAL A CA 1
ATOM 1461 C CA B VAL A 1 184 ? 31.588 4.195 -4.587 0.50 7.32 181 VAL A CA 1
ATOM 1462 C C A VAL A 1 184 ? 31.556 4.637 -3.106 0.50 6.45 181 VAL A C 1
ATOM 1463 C C B VAL A 1 184 ? 31.572 4.736 -3.146 0.50 6.77 181 VAL A C 1
ATOM 1464 O O A VAL A 1 184 ? 30.509 5.105 -2.652 0.50 6.30 181 VAL A O 1
ATOM 1465 O O B VAL A 1 184 ? 30.553 5.268 -2.695 0.50 6.63 181 VAL A O 1
ATOM 1472 N N . LEU A 1 185 ? 32.697 4.613 -2.433 1.00 5.95 182 LEU A N 1
ATOM 1473 C CA . LEU A 1 185 ? 32.805 5.100 -1.065 1.00 5.44 182 LEU A CA 1
ATOM 1474 C C . LEU A 1 185 ? 32.392 6.560 -0.977 1.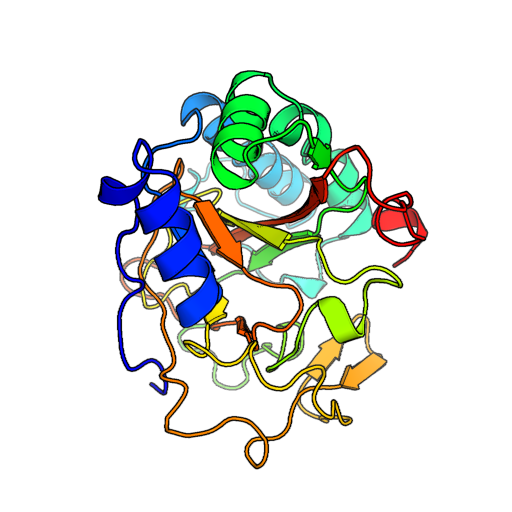00 5.11 182 LEU A C 1
ATOM 1475 O O . LEU A 1 185 ? 32.796 7.379 -1.798 1.00 4.80 182 LEU A O 1
ATOM 1480 N N . ASN A 1 186 ? 31.578 6.859 0.029 1.00 4.73 183 ASN A N 1
ATOM 1481 C CA . ASN A 1 186 ? 31.045 8.197 0.245 1.00 5.17 183 ASN A CA 1
ATOM 1482 C C . ASN A 1 186 ? 31.257 8.559 1.707 1.00 4.67 183 ASN A C 1
ATOM 1483 O O . ASN A 1 186 ? 30.643 7.962 2.585 1.00 4.71 183 ASN A O 1
ATOM 1488 N N . GLU A 1 187 ? 32.127 9.537 1.952 1.00 4.80 184 GLU A N 1
ATOM 1489 C CA . GLU A 1 187 ? 32.533 9.902 3.310 1.00 5.90 184 GLU A CA 1
ATOM 1490 C C . GLU A 1 187 ? 31.417 10.428 4.205 1.00 5.39 184 GLU A C 1
ATOM 1491 O O . GLU A 1 187 ? 31.571 10.479 5.423 1.00 5.36 184 GLU A O 1
ATOM 1497 N N . SER A 1 188 ? 30.298 10.824 3.599 1.00 5.02 185 SER A N 1
ATOM 1498 C CA . SER A 1 188 ? 29.166 11.351 4.367 1.00 5.32 185 SER A CA 1
ATOM 1499 C C . SER A 1 188 ? 28.219 10.260 4.866 1.00 5.45 185 SER A C 1
ATOM 1500 O O . SER A 1 188 ? 27.257 10.550 5.564 1.00 5.76 185 SER A O 1
ATOM 1503 N N . PHE A 1 189 ? 28.512 9.001 4.531 1.00 5.20 186 PHE A N 1
ATOM 1504 C CA . PHE A 1 189 ? 27.721 7.876 5.019 1.00 5.21 186 PHE A CA 1
ATOM 1505 C C . PHE A 1 189 ? 28.611 6.889 5.742 1.00 5.83 186 PHE A C 1
ATOM 1506 O O . PHE A 1 189 ? 29.720 6.594 5.294 1.00 5.91 186 PHE A O 1
ATOM 1514 N N . ARG A 1 190 ? 28.124 6.417 6.883 1.00 6.17 187 ARG A N 1
ATOM 1515 C CA . ARG A 1 190 ? 28.835 5.457 7.713 1.00 8.03 187 ARG A CA 1
ATOM 1516 C C . ARG A 1 190 ? 27.814 4.520 8.340 1.00 7.46 187 ARG A C 1
ATOM 1517 O O . ARG A 1 190 ? 26.645 4.870 8.500 1.00 7.80 187 ARG A O 1
ATOM 1525 N N . ARG A 1 191 ? 28.233 3.307 8.652 1.00 7.59 188 ARG A N 1
ATOM 1526 C CA . ARG A 1 191 ? 27.349 2.377 9.338 1.00 7.83 188 ARG A CA 1
ATOM 1527 C C . ARG A 1 191 ? 28.166 1.595 10.354 1.00 7.58 188 ARG A C 1
ATOM 1528 O O . ARG A 1 191 ? 29.171 0.975 10.000 1.00 7.17 188 ARG A O 1
ATOM 1536 N N . PHE A 1 192 ? 27.743 1.649 11.619 1.00 8.11 189 PHE A N 1
ATOM 1537 C CA . PHE A 1 192 ? 28.507 1.083 12.733 1.00 8.85 189 PHE A CA 1
ATOM 1538 C C . PHE A 1 192 ? 29.952 1.590 12.723 1.00 8.77 189 PHE A C 1
ATOM 1539 O O . PHE A 1 192 ? 30.878 0.867 13.087 1.00 8.95 189 PHE A O 1
ATOM 1547 N N . GLY A 1 193 ? 30.121 2.842 12.294 1.00 8.45 190 GLY A N 1
ATOM 1548 C CA . GLY A 1 193 ? 31.427 3.498 12.267 1.00 8.98 190 GLY A CA 1
ATOM 1549 C C . GLY A 1 193 ? 32.241 3.243 11.010 1.00 8.88 190 GLY A C 1
ATOM 1550 O O . GLY A 1 193 ? 33.279 3.875 10.818 1.00 10.06 190 GLY A O 1
ATOM 1551 N N . HIS A 1 194 ? 31.771 2.333 10.157 1.00 7.90 191 HIS A N 1
ATOM 1552 C CA . HIS A 1 194 ? 32.531 1.900 8.982 1.00 7.70 191 HIS A CA 1
ATOM 1553 C C . HIS A 1 194 ? 32.062 2.570 7.690 1.00 6.65 191 HIS A C 1
ATOM 1554 O O . HIS A 1 194 ? 30.924 3.040 7.608 1.00 5.38 191 HIS A O 1
ATOM 1561 N N . PRO A 1 195 ? 32.951 2.650 6.682 1.00 5.96 192 PRO A N 1
ATOM 1562 C CA . PRO A 1 195 ? 32.586 3.302 5.433 1.00 5.50 192 PRO A CA 1
ATOM 1563 C C . PRO A 1 195 ? 31.431 2.643 4.690 1.00 5.64 192 PRO A C 1
ATOM 1564 O O . PRO A 1 195 ? 31.176 1.442 4.838 1.00 6.21 192 PRO A O 1
ATOM 1568 N N . VAL A 1 196 ? 30.752 3.455 3.887 1.00 5.11 193 VAL A N 1
ATOM 1569 C CA . VAL A 1 196 ? 29.585 3.044 3.121 1.00 5.71 193 VAL A CA 1
ATOM 1570 C C . VAL A 1 196 ? 29.760 3.503 1.681 1.00 5.88 193 VAL A C 1
ATOM 1571 O O . VAL A 1 196 ? 30.310 4.581 1.422 1.00 5.79 193 VAL A O 1
ATOM 1575 N N . ARG A 1 197 ? 29.284 2.673 0.757 1.00 5.88 194 ARG A N 1
ATOM 1576 C CA . ARG A 1 197 ? 29.307 2.981 -0.665 1.00 6.25 194 ARG A CA 1
ATOM 1577 C C . ARG A 1 197 ? 27.925 3.385 -1.151 1.00 6.59 194 ARG A C 1
ATOM 1578 O O . ARG A 1 197 ? 26.910 2.893 -0.659 1.00 7.34 194 ARG A O 1
ATOM 1586 N N . GLY A 1 198 ? 27.905 4.264 -2.138 1.00 6.30 195 GLY A N 1
ATOM 1587 C CA . GLY A 1 198 ? 26.660 4.669 -2.774 1.00 6.35 195 GLY A CA 1
ATOM 1588 C C . GLY A 1 198 ? 26.885 5.001 -4.231 1.00 6.65 195 GLY A C 1
ATOM 1589 O O . GLY A 1 198 ? 28.019 5.255 -4.660 1.00 6.83 195 GLY A O 1
ATOM 1590 N N . ILE A 1 199 ? 25.802 4.996 -4.997 1.00 6.86 196 ILE A N 1
ATOM 1591 C CA . ILE A 1 199 ? 25.861 5.389 -6.400 1.00 7.73 196 ILE A CA 1
ATOM 1592 C C . ILE A 1 199 ? 26.103 6.903 -6.480 1.00 9.06 196 ILE A C 1
ATOM 1593 O O . ILE A 1 199 ? 25.346 7.682 -5.895 1.00 9.83 196 ILE A O 1
ATOM 1598 N N . PRO A 1 200 ? 27.162 7.324 -7.202 1.00 10.98 197 PRO A N 1
ATOM 1599 C CA . PRO A 1 200 ? 27.472 8.755 -7.303 1.00 12.67 197 PRO A CA 1
ATOM 1600 C C . PRO A 1 200 ? 26.467 9.505 -8.194 1.00 14.59 197 PRO A C 1
ATOM 1601 O O . PRO A 1 200 ? 25.757 8.858 -8.967 1.00 14.48 197 PRO A O 1
ATOM 1605 N N . PRO A 1 201 ? 26.398 10.855 -8.082 1.00 16.35 198 PRO A N 1
ATOM 1606 C CA . PRO A 1 201 ? 25.396 11.638 -8.834 1.00 17.36 198 PRO A CA 1
ATOM 1607 C C . PRO A 1 201 ? 25.561 11.591 -10.358 1.00 18.26 198 PRO A C 1
ATOM 1608 O O . PRO A 1 201 ? 24.607 11.883 -11.089 1.00 19.18 198 PRO A O 1
ATOM 1612 N N . THR A 1 202 ? 26.754 11.222 -10.821 1.00 18.77 199 THR A N 1
ATOM 1613 C CA . THR A 1 202 ? 27.032 11.048 -12.249 1.00 19.18 199 THR A CA 1
ATOM 1614 C C . THR A 1 202 ? 26.407 9.763 -12.807 1.00 18.97 199 THR A C 1
ATOM 1615 O O . THR A 1 202 ? 26.439 9.521 -14.021 1.00 19.09 199 THR A O 1
ATOM 1619 N N . GLU A 1 203 ? 25.843 8.941 -11.921 1.00 18.53 200 GLU A N 1
ATOM 1620 C CA . GLU A 1 203 ? 25.256 7.669 -12.331 1.00 18.13 200 GLU A CA 1
ATOM 1621 C C . GLU A 1 203 ? 23.759 7.530 -12.017 1.00 17.39 200 GLU A C 1
ATOM 1622 O O . GLU A 1 203 ? 23.208 6.444 -12.177 1.00 17.50 200 GLU A O 1
ATOM 1628 N N . VAL A 1 204 ? 23.113 8.607 -11.560 1.00 16.64 201 VAL A N 1
ATOM 1629 C CA . VAL A 1 204 ? 21.638 8.648 -11.491 1.00 16.17 201 VAL A CA 1
ATOM 1630 C C . VAL A 1 204 ? 21.116 9.813 -12.328 1.00 15.70 201 VAL A C 1
ATOM 1631 O O . VAL A 1 204 ? 21.361 10.982 -12.020 1.00 16.35 201 VAL A O 1
ATOM 1635 N N . SER A 1 205 ? 20.403 9.466 -13.393 1.00 14.72 202 SER A N 1
ATOM 1636 C CA . SER A 1 205 ? 19.979 10.414 -14.416 1.00 13.95 202 SER A CA 1
ATOM 1637 C C . SER A 1 205 ? 18.846 11.325 -13.962 1.00 13.47 202 SER A C 1
ATOM 1638 O O . SER A 1 205 ? 17.977 10.917 -13.190 1.00 12.95 202 SER A O 1
ATOM 1641 N N . GLU A 1 206 ? 18.855 12.556 -14.470 1.00 13.25 203 GLU A N 1
ATOM 1642 C CA . GLU A 1 206 ? 17.755 13.492 -14.260 1.00 13.85 203 GLU A CA 1
ATOM 1643 C C . GLU A 1 206 ? 16.436 12.932 -14.823 1.00 12.44 203 GLU A C 1
ATOM 1644 O O . GLU A 1 206 ? 15.351 13.320 -14.386 1.00 12.85 203 GLU A O 1
ATOM 1650 N N . ASP A 1 207 ? 16.550 12.006 -15.779 1.00 11.13 204 ASP A N 1
ATOM 1651 C CA . ASP A 1 207 ? 15.394 11.337 -16.383 1.00 9.94 204 ASP A CA 1
ATOM 1652 C C . ASP A 1 207 ? 14.725 10.311 -15.465 1.00 8.61 204 ASP A C 1
ATOM 1653 O O . ASP A 1 207 ? 13.574 9.938 -15.678 1.00 8.19 204 ASP A O 1
ATOM 1658 N N . GLU A 1 208 ? 15.458 9.837 -14.462 1.00 7.63 205 GLU A N 1
ATOM 1659 C CA . GLU A 1 208 ? 14.950 8.834 -13.528 1.00 7.23 205 GLU A CA 1
ATOM 1660 C C . GLU A 1 208 ? 14.357 9.569 -12.328 1.00 6.82 205 GLU A C 1
ATOM 1661 O O . GLU A 1 208 ? 14.927 9.610 -11.226 1.00 6.85 205 GLU A O 1
ATOM 1667 N N . HIS A 1 209 ? 13.197 10.172 -12.581 1.00 6.71 206 HIS A N 1
ATOM 1668 C CA . HIS A 1 209 ? 12.604 11.150 -11.676 1.00 7.03 206 HIS A CA 1
ATOM 1669 C C . HIS A 1 209 ? 12.444 10.612 -10.263 1.00 6.59 206 HIS A C 1
ATOM 1670 O O . HIS A 1 209 ? 11.927 9.517 -10.057 1.00 6.25 206 HIS A O 1
ATOM 1677 N N . LEU A 1 210 ? 12.907 11.382 -9.287 1.00 6.80 207 LEU A N 1
ATOM 1678 C CA . LEU A 1 210 ? 12.874 10.933 -7.905 1.00 6.85 207 LEU A CA 1
ATOM 1679 C C . LEU A 1 210 ? 11.479 11.076 -7.313 1.00 6.64 207 LEU A C 1
ATOM 1680 O O . LEU A 1 210 ? 10.854 12.144 -7.415 1.00 7.31 207 LEU A O 1
ATOM 1685 N N . LEU A 1 211 ? 11.009 9.999 -6.681 1.00 6.12 208 LEU A N 1
ATOM 1686 C CA . LEU A 1 211 ? 9.640 9.914 -6.180 1.00 6.54 208 LEU A CA 1
ATOM 1687 C C . LEU A 1 211 ? 9.593 9.617 -4.701 1.00 6.82 208 LEU A C 1
ATOM 1688 O O . LEU A 1 211 ? 10.342 8.779 -4.208 1.00 6.38 208 LEU A O 1
ATOM 1693 N N . HIS A 1 212 ? 8.690 10.303 -4.009 1.00 7.15 209 HIS A N 1
ATOM 1694 C CA . HIS A 1 212 ? 8.360 10.009 -2.619 1.00 8.33 209 HIS A CA 1
ATOM 1695 C C . HIS A 1 212 ? 6.945 10.542 -2.347 1.00 8.80 209 HIS A C 1
ATOM 1696 O O . HIS A 1 212 ? 6.572 11.630 -2.799 1.00 9.39 209 HIS A O 1
ATOM 1703 N N . SER A 1 213 ? 6.144 9.749 -1.646 1.00 8.71 210 SER A N 1
ATOM 1704 C CA . SER A 1 213 ? 4.798 10.157 -1.242 1.00 8.93 210 SER A CA 1
ATOM 1705 C C . SER A 1 213 ? 4.631 9.790 0.210 1.00 8.09 210 SER A C 1
ATOM 1706 O O . SER A 1 213 ? 5.217 8.808 0.650 1.00 7.54 210 SER A O 1
ATOM 1709 N N . PRO A 1 214 ? 3.790 10.536 0.948 1.00 7.47 211 PRO A N 1
ATOM 1710 C CA . PRO A 1 214 ? 3.377 10.037 2.253 1.00 6.85 211 PRO A CA 1
ATOM 1711 C C . PRO A 1 214 ? 2.665 8.694 2.120 1.00 6.56 211 PRO A C 1
ATOM 1712 O O . PRO A 1 214 ? 2.015 8.423 1.103 1.00 6.58 211 PRO A O 1
ATOM 1716 N N . MET A 1 215 ? 2.796 7.872 3.155 1.00 5.94 212 MET A N 1
ATOM 1717 C CA . MET A 1 215 ? 2.179 6.559 3.186 1.00 5.52 212 MET A CA 1
ATOM 1718 C C . MET A 1 215 ? 1.479 6.368 4.524 1.00 6.22 212 MET A C 1
ATOM 1719 O O . MET A 1 215 ? 1.834 6.990 5.521 1.00 6.50 212 MET A O 1
ATOM 1724 N N . GLU A 1 216 ? 0.470 5.507 4.525 1.00 6.37 213 GLU A N 1
ATOM 1725 C CA . GLU A 1 216 ? -0.283 5.171 5.731 1.00 6.91 213 GLU A CA 1
ATOM 1726 C C . GLU A 1 216 ? 0.023 3.728 6.131 1.00 6.79 213 GLU A C 1
ATOM 1727 O O . GLU A 1 216 ? 0.321 2.900 5.266 1.00 6.61 213 GLU A O 1
ATOM 1733 N N . PRO A 1 217 ? -0.078 3.400 7.434 1.00 6.59 214 PRO A N 1
ATOM 1734 C CA . PRO A 1 217 ? 0.054 1.986 7.804 1.00 6.57 214 PRO A CA 1
ATOM 1735 C C . PRO A 1 217 ? -1.008 1.173 7.071 1.00 6.21 214 PRO A C 1
ATOM 1736 O O . PRO A 1 217 ? -2.154 1.622 6.949 1.00 6.36 214 PRO A O 1
ATOM 1740 N N . GLY A 1 218 ? -0.617 0.004 6.575 1.00 6.03 215 GLY A N 1
ATOM 1741 C CA . GLY A 1 218 ? -1.456 -0.756 5.664 1.00 5.90 215 GLY A CA 1
ATOM 1742 C C . GLY A 1 218 ? -0.972 -0.676 4.233 1.00 5.59 215 GLY A C 1
ATOM 1743 O O . GLY A 1 218 ? -1.240 -1.583 3.448 1.00 5.82 215 GLY A O 1
ATOM 1744 N N . ASP A 1 219 ? -0.239 0.389 3.898 1.00 5.23 216 ASP A N 1
ATOM 1745 C CA . ASP A 1 219 ? 0.330 0.562 2.558 1.00 5.53 216 ASP A CA 1
ATOM 1746 C C . ASP A 1 219 ? 1.653 -0.181 2.430 1.00 5.67 216 ASP A C 1
ATOM 1747 O O . ASP A 1 219 ? 2.353 -0.424 3.424 1.00 6.19 216 ASP A O 1
ATOM 1752 N N . ILE A 1 220 ? 2.027 -0.484 1.194 1.00 5.34 217 ILE A N 1
ATOM 1753 C CA . ILE A 1 220 ? 3.308 -1.127 0.908 1.00 6.79 217 ILE A CA 1
ATOM 1754 C C . ILE A 1 220 ? 3.931 -0.510 -0.339 1.00 6.70 217 ILE A C 1
ATOM 1755 O O . ILE A 1 220 ? 3.230 -0.066 -1.251 1.00 6.96 217 ILE A O 1
ATOM 1760 N N . LEU A 1 221 ? 5.260 -0.453 -0.343 1.00 5.86 218 LEU A N 1
ATOM 1761 C CA . LEU A 1 221 ? 6.020 -0.013 -1.494 1.00 5.79 218 LEU A CA 1
ATOM 1762 C C . LEU A 1 221 ? 6.982 -1.143 -1.802 1.00 5.52 218 LEU A C 1
ATOM 1763 O O . LEU A 1 221 ? 7.641 -1.659 -0.898 1.00 6.57 218 LEU A O 1
ATOM 1768 N N . LEU A 1 222 ? 7.063 -1.542 -3.066 1.00 4.65 219 LEU A N 1
ATOM 1769 C CA . LEU A 1 222 ? 7.958 -2.632 -3.437 1.00 4.36 219 LEU A CA 1
ATOM 1770 C C . LEU A 1 222 ? 8.730 -2.258 -4.687 1.00 4.14 219 LEU A C 1
ATOM 1771 O O . LEU A 1 222 ? 8.237 -1.486 -5.515 1.00 4.13 219 LEU A O 1
ATOM 1776 N N . PHE A 1 223 ? 9.934 -2.800 -4.840 1.00 4.24 220 PHE A N 1
ATOM 1777 C CA . PHE A 1 223 ? 10.766 -2.414 -5.979 1.00 4.05 220 PHE A CA 1
ATOM 1778 C C . PHE A 1 223 ? 11.797 -3.455 -6.388 1.00 4.25 220 PHE A C 1
ATOM 1779 O O . PHE A 1 223 ? 12.247 -4.295 -5.595 1.00 3.92 220 PHE A O 1
ATOM 1787 N N . HIS A 1 224 ? 12.140 -3.364 -7.665 1.00 4.40 221 HIS A N 1
ATOM 1788 C CA . HIS A 1 224 ? 13.076 -4.243 -8.355 1.00 4.44 221 HIS A CA 1
ATOM 1789 C C . HIS A 1 224 ? 14.487 -4.187 -7.737 1.00 4.45 221 HIS A C 1
ATOM 1790 O O . HIS A 1 224 ? 14.893 -3.175 -7.166 1.00 4.41 221 HIS A O 1
ATOM 1797 N N . ALA A 1 225 ? 15.221 -5.292 -7.857 1.00 4.09 222 ALA A N 1
ATOM 1798 C CA . ALA A 1 225 ? 16.591 -5.414 -7.361 1.00 4.43 222 ALA A CA 1
ATOM 1799 C C . ALA A 1 225 ? 17.538 -4.338 -7.888 1.00 4.62 222 ALA A C 1
ATOM 1800 O O . ALA A 1 225 ? 18.554 -4.035 -7.254 1.00 4.39 222 ALA A O 1
ATOM 1802 N N . HIS A 1 226 ? 17.225 -3.782 -9.055 1.00 4.49 223 HIS A N 1
ATOM 1803 C CA . HIS A 1 226 ? 18.063 -2.761 -9.668 1.00 4.58 223 HIS A CA 1
ATOM 1804 C C . HIS A 1 226 ? 17.498 -1.355 -9.546 1.00 4.62 223 HIS A C 1
ATOM 1805 O O . HIS A 1 226 ? 18.054 -0.415 -10.107 1.00 4.71 223 HIS A O 1
ATOM 1812 N N . MET A 1 227 ? 16.387 -1.214 -8.827 1.00 4.72 224 MET A N 1
ATOM 1813 C CA . MET A 1 227 ? 15.866 0.115 -8.534 1.00 4.51 224 MET A CA 1
ATOM 1814 C C . MET A 1 227 ? 16.862 0.894 -7.683 1.00 4.59 224 MET A C 1
ATOM 1815 O O . MET A 1 227 ? 17.275 0.428 -6.611 1.00 4.68 224 MET A O 1
ATOM 1820 N N . CYS A 1 228 ? 17.260 2.068 -8.174 1.00 4.26 225 CYS A N 1
ATOM 1821 C CA . CYS A 1 228 ? 18.134 2.965 -7.423 1.00 4.46 225 CYS A CA 1
ATOM 1822 C C . CYS A 1 228 ? 17.276 3.776 -6.469 1.00 4.39 225 CYS A C 1
ATOM 1823 O O . CYS A 1 228 ? 16.308 4.423 -6.882 1.00 5.16 225 CYS A O 1
ATOM 1826 N N . HIS A 1 229 ? 17.610 3.723 -5.188 1.00 4.07 226 HIS A N 1
ATOM 1827 C CA . HIS A 1 229 ? 16.783 4.333 -4.159 1.00 4.55 226 HIS A CA 1
ATOM 1828 C C . HIS A 1 229 ? 17.673 4.832 -3.027 1.00 4.59 226 HIS A C 1
ATOM 1829 O O . HIS A 1 229 ? 18.819 4.393 -2.887 1.00 4.84 226 HIS A O 1
ATOM 1836 N N . LYS A 1 230 ? 17.147 5.748 -2.221 1.00 4.74 227 LYS A N 1
ATOM 1837 C CA . LYS A 1 230 ? 17.902 6.316 -1.093 1.00 5.41 227 LYS A CA 1
ATOM 1838 C C . LYS A 1 230 ? 16.971 6.709 0.042 1.00 5.35 227 LYS A C 1
ATOM 1839 O O . LYS A 1 230 ? 15.766 6.898 -0.158 1.00 5.39 227 LYS A O 1
ATOM 1845 N N . SER A 1 231 ? 17.532 6.851 1.235 1.00 5.11 228 SER A N 1
ATOM 1846 C CA . SER A 1 231 ? 16.779 7.352 2.380 1.00 5.41 228 SER A CA 1
ATOM 1847 C C . SER A 1 231 ? 16.477 8.838 2.251 1.00 5.87 228 SER A C 1
ATOM 1848 O O . SER A 1 231 ? 17.301 9.612 1.737 1.00 5.90 228 SER A O 1
ATOM 1851 N N . ILE A 1 232 ? 15.309 9.231 2.750 1.00 5.52 229 ILE A N 1
ATOM 1852 C CA . ILE A 1 232 ? 14.959 10.639 2.927 1.00 5.85 229 ILE A CA 1
ATOM 1853 C C . ILE A 1 232 ? 15.020 10.948 4.413 1.00 5.81 229 ILE A C 1
ATOM 1854 O O . ILE A 1 232 ? 14.398 10.237 5.219 1.00 5.87 229 ILE A O 1
ATOM 1859 N N . PRO A 1 233 ? 15.815 11.966 4.785 1.00 5.75 230 PRO A N 1
ATOM 1860 C CA . PRO A 1 233 ? 15.971 12.297 6.201 1.00 6.23 230 PRO A 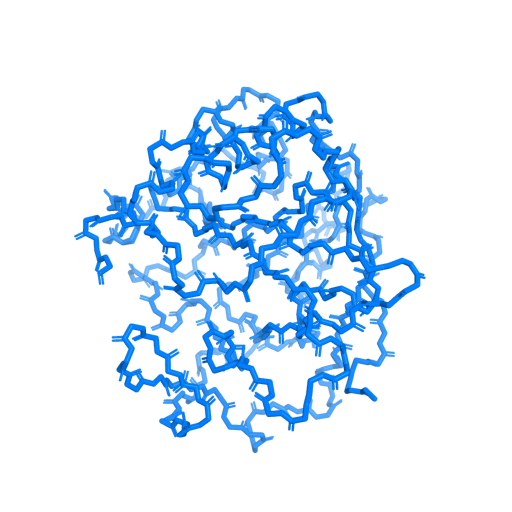CA 1
ATOM 1861 C C . PRO A 1 233 ? 14.697 12.810 6.865 1.00 5.90 230 PRO A C 1
ATOM 1862 O O . PRO A 1 233 ? 13.846 13.418 6.210 1.00 6.48 230 PRO A O 1
ATOM 1866 N N . ASN A 1 234 ? 14.598 12.579 8.170 1.00 5.56 231 ASN A N 1
ATOM 1867 C CA . ASN A 1 234 ? 13.463 13.047 8.935 1.00 5.09 231 ASN A CA 1
ATOM 1868 C C . ASN A 1 234 ? 13.707 14.477 9.420 1.00 4.78 231 ASN A C 1
ATOM 1869 O O . ASN A 1 234 ? 14.525 14.705 10.324 1.00 4.34 231 ASN A O 1
ATOM 1874 N N . LEU A 1 235 ? 13.012 15.422 8.792 1.00 5.00 232 LEU A N 1
ATOM 1875 C CA . LEU A 1 235 ? 13.060 16.825 9.183 1.00 6.05 232 LEU A CA 1
ATOM 1876 C C . LEU A 1 235 ? 11.648 17.302 9.510 1.00 6.17 232 LEU A C 1
ATOM 1877 O O . LEU A 1 235 ? 11.289 18.452 9.245 1.00 7.12 232 LEU A O 1
ATOM 1882 N N . SER A 1 236 ? 10.840 16.417 10.097 1.00 6.51 233 SER A N 1
ATOM 1883 C CA . SER A 1 236 ? 9.455 16.760 10.427 1.00 6.94 233 SER A CA 1
ATOM 1884 C C . SER A 1 236 ? 9.375 17.762 11.578 1.00 7.99 233 SER A C 1
ATOM 1885 O O . SER A 1 236 ? 10.159 17.709 12.523 1.00 7.26 233 SER A O 1
ATOM 1888 N N . LYS A 1 237 ? 8.404 18.667 11.476 1.00 9.05 234 LYS A N 1
ATOM 1889 C CA . LYS A 1 237 ? 8.238 19.784 12.402 1.00 11.32 234 LYS A CA 1
ATOM 1890 C C . LYS A 1 237 ? 6.777 20.011 12.767 1.00 11.61 234 LYS A C 1
ATOM 1891 O O . LYS A 1 237 ? 6.472 20.481 13.869 1.00 12.15 234 LYS A O 1
ATOM 1897 N N . ASP A 1 238 ? 5.886 19.693 11.829 1.00 11.85 235 ASP A N 1
ATOM 1898 C CA . ASP A 1 238 ? 4.492 20.134 11.889 1.00 12.45 235 ASP A CA 1
ATOM 1899 C C . ASP A 1 238 ? 3.530 19.076 11.312 1.00 12.32 235 ASP A C 1
ATOM 1900 O O . ASP A 1 238 ? 2.959 19.276 10.236 1.00 12.68 235 ASP A O 1
ATOM 1905 N N . PRO A 1 239 ? 3.331 17.952 12.035 1.00 12.45 236 PRO A N 1
ATOM 1906 C CA . PRO A 1 239 ? 3.928 17.630 13.326 1.00 12.39 236 PRO A CA 1
ATOM 1907 C C . PRO A 1 239 ? 5.281 16.927 13.222 1.00 11.86 236 PRO A C 1
ATOM 1908 O O . PRO A 1 239 ? 5.605 16.328 12.196 1.00 11.32 236 PRO A O 1
ATOM 1912 N N . ARG A 1 240 ? 6.048 17.020 14.301 1.00 11.77 237 ARG A N 1
ATOM 1913 C CA . ARG A 1 240 ? 7.270 16.261 14.488 1.00 11.99 237 ARG A CA 1
ATOM 1914 C C . ARG A 1 240 ? 6.864 14.813 14.742 1.00 11.43 237 ARG A C 1
ATOM 1915 O O . ARG A 1 240 ? 6.079 14.532 15.652 1.00 12.23 237 ARG A O 1
ATOM 1923 N N . LEU A 1 241 ? 7.378 13.902 13.920 1.00 10.08 238 LEU A N 1
ATOM 1924 C CA . LEU A 1 241 ? 7.037 12.485 14.000 1.00 9.56 238 LEU A CA 1
ATOM 1925 C C . LEU A 1 241 ? 8.296 11.659 13.872 1.00 8.70 238 LEU A C 1
ATOM 1926 O O . LEU A 1 241 ? 9.196 12.034 13.125 1.00 8.43 238 LEU A O 1
ATOM 1931 N N . MET A 1 242 ? 8.353 10.524 14.563 1.00 7.24 239 MET A N 1
ATOM 1932 C CA . MET A 1 242 ? 9.350 9.498 14.238 1.00 7.52 239 MET A CA 1
ATOM 1933 C C . MET A 1 242 ? 9.040 8.949 12.846 1.00 6.24 239 MET A C 1
ATOM 1934 O O . MET A 1 242 ? 7.887 8.956 12.414 1.00 6.43 239 MET A O 1
ATOM 1939 N N . ARG A 1 243 ? 10.060 8.472 12.148 1.00 5.92 240 ARG A N 1
ATOM 1940 C CA . ARG A 1 243 ? 9.819 7.637 10.983 1.00 5.88 240 ARG A CA 1
ATOM 1941 C C . ARG A 1 243 ? 10.135 6.208 11.400 1.00 5.85 240 ARG A C 1
ATOM 1942 O O . ARG A 1 243 ? 11.264 5.890 11.783 1.00 6.49 240 ARG A O 1
ATOM 1950 N N . MET A 1 244 ? 9.099 5.372 11.370 1.00 5.40 241 MET A N 1
ATOM 1951 C CA . MET A 1 244 ? 9.180 3.978 11.802 1.00 5.95 241 MET A CA 1
ATOM 1952 C C . MET A 1 244 ? 8.788 3.109 10.629 1.00 5.27 241 MET A C 1
ATOM 1953 O O . MET A 1 244 ? 7.666 3.201 10.134 1.00 5.79 241 MET A O 1
ATOM 1958 N N . SER A 1 245 ? 9.726 2.281 10.180 1.00 5.19 242 SER A N 1
ATOM 1959 C CA . SER A 1 245 ? 9.494 1.445 9.020 1.00 5.04 242 SER A CA 1
ATOM 1960 C C . SER A 1 245 ? 10.255 0.146 9.122 1.00 5.40 242 SER A C 1
ATOM 1961 O O . SER A 1 245 ? 11.141 -0.016 9.967 1.00 5.41 242 SER A O 1
ATOM 1964 N N . MET A 1 246 ? 9.910 -0.794 8.248 1.00 4.66 243 MET A N 1
ATOM 1965 C CA . MET A 1 246 ? 10.738 -1.986 8.094 1.00 4.86 243 MET A CA 1
ATOM 1966 C C . MET A 1 246 ? 10.720 -2.455 6.653 1.00 4.81 243 MET A C 1
ATOM 1967 O O . MET A 1 246 ? 9.774 -2.197 5.912 1.00 5.27 243 MET A O 1
ATOM 1972 N N . ASP A 1 247 ? 11.792 -3.126 6.262 1.00 4.67 244 ASP A N 1
ATOM 1973 C CA . ASP A 1 247 ? 11.929 -3.592 4.900 1.00 5.20 244 ASP A CA 1
ATOM 1974 C C . ASP A 1 247 ? 12.508 -4.987 4.869 1.00 5.12 244 ASP A C 1
ATOM 1975 O O . ASP A 1 247 ? 13.423 -5.322 5.632 1.00 5.76 244 ASP A O 1
ATOM 1980 N N . THR A 1 248 ? 11.950 -5.809 3.987 1.00 5.13 245 THR A N 1
ATOM 1981 C CA . THR A 1 248 ? 12.491 -7.140 3.735 1.00 5.14 245 THR A CA 1
ATOM 1982 C C . THR A 1 248 ? 12.546 -7.378 2.237 1.00 5.11 245 THR A C 1
ATOM 1983 O O . THR A 1 248 ? 12.249 -6.472 1.440 1.00 4.97 245 THR A O 1
ATOM 1987 N N . ARG A 1 249 ? 12.972 -8.574 1.846 1.00 4.59 246 ARG A N 1
ATOM 1988 C CA . ARG A 1 249 ? 12.923 -8.958 0.451 1.00 4.95 246 ARG A CA 1
ATOM 1989 C C . ARG A 1 249 ? 12.105 -10.231 0.327 1.00 4.74 246 ARG A C 1
ATOM 1990 O O . ARG A 1 249 ? 12.037 -11.034 1.259 1.00 5.41 246 ARG A O 1
ATOM 1998 N N . VAL A 1 250 ? 11.471 -10.386 -0.829 1.00 4.39 247 VAL A N 1
ATOM 1999 C CA . VAL A 1 250 ? 10.603 -11.518 -1.108 1.00 4.23 247 VAL A CA 1
ATOM 2000 C C . VAL A 1 250 ? 10.965 -11.968 -2.514 1.00 4.25 247 VAL A C 1
ATOM 2001 O O . VAL A 1 250 ? 11.318 -11.142 -3.360 1.00 4.38 247 VAL A O 1
ATOM 2005 N N . GLN A 1 251 ? 10.868 -13.269 -2.773 1.00 4.54 248 GLN A N 1
ATOM 2006 C CA . GLN A 1 251 ? 11.168 -13.793 -4.099 1.00 4.42 248 GLN A CA 1
ATOM 2007 C C . GLN A 1 251 ? 10.267 -14.979 -4.393 1.00 4.76 248 GLN A C 1
ATOM 2008 O O . GLN A 1 251 ? 9.657 -15.531 -3.472 1.00 4.70 248 GLN A O 1
ATOM 2014 N N . PRO A 1 252 ? 10.188 -15.398 -5.673 1.00 4.62 249 PRO A N 1
ATOM 2015 C CA . PRO A 1 252 ? 9.429 -16.625 -5.959 1.00 5.02 249 PRO A CA 1
ATOM 2016 C C . PRO A 1 252 ? 9.945 -17.800 -5.122 1.00 4.79 249 PRO A C 1
ATOM 2017 O O . PRO A 1 252 ? 11.161 -17.939 -4.925 1.00 4.37 249 PRO A O 1
ATOM 2021 N N . ALA A 1 253 ? 9.024 -18.618 -4.618 1.00 4.58 250 ALA A N 1
ATOM 2022 C CA . ALA A 1 253 ? 9.394 -19.797 -3.830 1.00 5.02 250 ALA A CA 1
ATOM 2023 C C . ALA A 1 253 ? 10.318 -20.754 -4.581 1.00 5.04 250 ALA A C 1
ATOM 2024 O O . ALA A 1 253 ? 11.078 -21.504 -3.963 1.00 5.14 250 ALA A O 1
ATOM 2026 N N . LYS A 1 254 ? 10.240 -20.724 -5.911 1.00 4.85 251 LYS A N 1
ATOM 2027 C CA . LYS A 1 254 ? 11.044 -21.609 -6.769 1.00 5.20 251 LYS A CA 1
ATOM 2028 C C . LYS A 1 254 ? 12.477 -21.119 -7.005 1.00 5.08 251 LYS A C 1
ATOM 2029 O O . LYS A 1 254 ? 13.327 -21.895 -7.461 1.00 5.37 251 LYS A O 1
ATOM 2035 N N . SER A 1 255 ? 12.750 -19.853 -6.687 1.00 4.64 252 SER A N 1
ATOM 2036 C CA . SER A 1 255 ? 14.060 -19.276 -6.990 1.00 5.20 252 SER A CA 1
ATOM 2037 C C . SER A 1 255 ? 15.133 -19.678 -5.990 1.00 4.67 252 SER A C 1
ATOM 2038 O O . SER A 1 255 ? 14.833 -20.058 -4.862 1.00 4.81 252 SER A O 1
ATOM 2041 N N . HIS A 1 256 ? 16.390 -19.581 -6.414 1.00 4.36 253 HIS A N 1
ATOM 2042 C CA . HIS A 1 256 ? 17.528 -19.884 -5.555 1.00 4.76 253 HIS A CA 1
ATOM 2043 C C . HIS A 1 256 ? 17.518 -18.999 -4.324 1.00 4.67 253 HIS A C 1
ATOM 2044 O O . HIS A 1 256 ? 17.330 -17.792 -4.431 1.00 4.28 253 HIS A O 1
ATOM 2051 N N . ARG A 1 257 ? 17.734 -19.610 -3.162 1.00 4.28 254 ARG 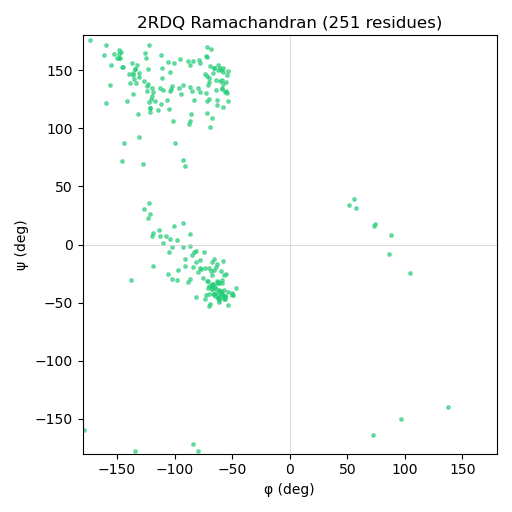A N 1
ATOM 2052 C CA . ARG A 1 257 ? 17.781 -18.873 -1.900 1.00 4.82 254 ARG A CA 1
ATOM 2053 C C . ARG A 1 257 ? 19.219 -18.649 -1.461 1.00 5.06 254 ARG A C 1
ATOM 2054 O O . ARG A 1 257 ? 19.909 -19.583 -1.036 1.00 5.29 254 ARG A O 1
ATOM 2062 N N . GLY A 1 258 ? 19.671 -17.406 -1.604 1.00 4.92 255 GLY A N 1
ATOM 2063 C CA . GLY A 1 258 ? 21.048 -17.029 -1.299 1.00 5.75 255 GLY A CA 1
ATOM 2064 C C . GLY A 1 258 ? 21.299 -16.728 0.169 1.00 6.25 255 GLY A C 1
ATOM 2065 O O . GLY A 1 258 ? 20.438 -16.945 1.021 1.00 6.09 255 GLY A O 1
ATOM 2066 N N . PHE A 1 259 ? 22.493 -16.213 0.448 1.00 6.69 256 PHE A N 1
ATOM 2067 C CA . PHE A 1 259 ? 22.935 -15.939 1.813 1.00 7.30 256 PHE A CA 1
ATOM 2068 C C . PHE A 1 259 ? 21.974 -15.039 2.594 1.00 7.17 256 PHE A C 1
ATOM 2069 O O . PHE A 1 259 ? 21.541 -15.376 3.697 1.00 6.70 256 PHE A O 1
ATOM 2077 N N A ASN A 1 260 ? 21.647 -13.924 1.957 0.50 7.26 257 ASN A N 1
ATOM 2078 N N B ASN A 1 260 ? 21.646 -13.871 2.049 0.50 6.94 257 ASN A N 1
ATOM 2079 C CA A ASN A 1 260 ? 20.782 -12.879 2.469 0.50 7.53 257 ASN A CA 1
ATOM 2080 C CA B ASN A 1 260 ? 20.748 -12.961 2.770 0.50 6.98 257 ASN A CA 1
ATOM 2081 C C A ASN A 1 260 ? 19.371 -13.392 2.789 0.50 7.27 257 ASN A C 1
ATOM 2082 C C B ASN A 1 260 ? 19.340 -13.523 2.924 0.50 6.83 257 ASN A C 1
ATOM 2083 O O A ASN A 1 260 ? 18.774 -13.039 3.805 0.50 7.76 257 ASN A O 1
ATOM 2084 O O B ASN A 1 260 ? 18.697 -13.316 3.957 0.50 7.03 257 ASN A O 1
ATOM 2093 N N . ALA A 1 261 ? 18.872 -14.262 1.919 1.00 6.73 258 ALA A N 1
ATOM 2094 C CA . ALA A 1 261 ? 17.543 -14.878 2.023 1.00 6.67 258 ALA A CA 1
ATOM 2095 C C . ALA A 1 261 ? 17.443 -15.793 3.234 1.00 7.10 258 ALA A C 1
ATOM 2096 O O . ALA A 1 261 ? 16.395 -15.888 3.866 1.00 6.94 258 ALA A O 1
ATOM 2098 N N . MET A 1 262 ? 18.552 -16.459 3.547 1.00 7.05 259 MET A N 1
ATOM 2099 C CA . MET A 1 262 ? 18.576 -17.495 4.570 1.00 8.04 259 MET A CA 1
ATOM 2100 C C . MET A 1 262 ? 19.172 -17.072 5.912 1.00 8.19 259 MET A C 1
ATOM 2101 O O . MET A 1 262 ? 19.205 -17.876 6.852 1.00 9.25 259 MET A O 1
ATOM 2106 N N . THR A 1 263 ? 19.651 -15.834 6.003 1.00 8.10 260 THR A N 1
ATOM 2107 C CA . THR A 1 263 ? 20.414 -15.409 7.170 1.00 8.21 260 THR A CA 1
ATOM 2108 C C . THR A 1 263 ? 19.763 -14.212 7.859 1.00 8.27 260 THR A C 1
ATOM 2109 O O . THR A 1 263 ? 19.639 -13.140 7.259 1.00 8.44 260 THR A O 1
ATOM 2113 N N . PRO A 1 264 ? 19.337 -14.384 9.123 1.00 8.20 261 PRO A N 1
ATOM 2114 C CA . PRO A 1 264 ? 18.782 -13.256 9.868 1.00 8.80 261 PRO A CA 1
ATOM 2115 C C . PRO A 1 264 ? 19.747 -12.078 9.991 1.00 9.26 261 PRO A C 1
ATOM 2116 O O . PRO A 1 264 ? 20.972 -12.261 9.996 1.00 9.48 261 PRO A O 1
ATOM 2120 N N . TRP A 1 265 ? 19.180 -10.882 10.106 1.00 9.43 262 TRP A N 1
ATOM 2121 C CA . TRP A 1 265 ? 19.945 -9.647 10.211 1.00 10.41 262 TRP A CA 1
ATOM 2122 C C . TRP A 1 265 ? 21.036 -9.699 11.281 1.00 11.05 262 TRP A C 1
ATOM 2123 O O . TRP A 1 265 ? 22.162 -9.261 11.037 1.00 11.11 262 TRP A O 1
ATOM 2134 N N . THR A 1 266 ? 20.708 -10.240 12.455 1.00 12.42 263 THR A N 1
ATOM 2135 C CA . THR A 1 266 ? 21.659 -10.258 13.573 1.00 14.56 263 THR A CA 1
ATOM 2136 C C . THR A 1 266 ? 22.864 -11.164 13.312 1.00 15.77 263 THR A C 1
ATOM 2137 O O . THR A 1 266 ? 23.944 -10.936 13.860 1.00 16.46 263 THR A O 1
ATOM 2141 N N . GLU A 1 267 ? 22.678 -12.174 12.466 1.00 16.94 264 GLU A N 1
ATOM 2142 C CA . GLU A 1 267 ? 23.750 -13.117 12.138 1.00 18.43 264 GLU A CA 1
ATOM 2143 C C . GLU A 1 267 ? 24.681 -12.630 11.024 1.00 18.98 264 GLU A C 1
ATOM 2144 O O . GLU A 1 267 ? 25.805 -13.125 10.890 1.00 19.50 264 GLU A O 1
ATOM 2150 N N . SER A 1 268 ? 24.219 -11.666 10.230 1.00 19.63 265 SER A N 1
ATOM 2151 C CA . SER A 1 268 ? 25.012 -11.160 9.108 1.00 20.30 265 SER A CA 1
ATOM 2152 C C . SER A 1 268 ? 25.610 -9.776 9.351 1.00 21.11 265 SER A C 1
ATOM 2153 O O . SER A 1 268 ? 26.632 -9.431 8.755 1.00 21.43 265 SER A O 1
ATOM 2156 N N . ALA A 1 269 ? 24.975 -8.992 10.223 1.00 21.75 266 ALA A N 1
ATOM 2157 C CA . ALA A 1 269 ? 25.361 -7.593 10.441 1.00 22.40 266 ALA A CA 1
ATOM 2158 C C . ALA A 1 269 ? 26.733 -7.439 11.092 1.00 22.82 266 ALA A C 1
ATOM 2159 O O . ALA A 1 269 ? 27.430 -6.446 10.859 1.00 23.56 266 ALA A O 1
#

InterPro domains:
  IPR008775 Phytanoyl-CoA dioxygenase-like [PF05721] (25-237)
  IPR054971 1-deoxypentalenic acid 11-beta-hydroxylase [NF045813] (1-285)

Radius of gyration: 17.53 Å; Cα contacts (8 Å, |Δi|>4): 565; chains: 1; bounding box: 40×44×46 Å

Solvent-accessible surface area: 12220 Å² total; per-residue (Å²): 164,114,30,100,26,77,10,70,52,0,42,109,43,30,87,71,102,78,31,1,44,60,29,21,112,93,58,0,1,1,10,0,122,102,33,7,59,127,108,44,0,118,70,4,0,62,53,0,37,83,0,0,37,61,57,10,98,6,78,85,161,9,82,21,84,117,4,76,9,147,36,8,93,86,7,79,11,85,22,0,16,101,79,2,114,17,61,74,9,0,80,44,90,46,1,29,110,10,0,57,73,1,24,49,65,88,22,33,9,4,71,18,1,24,1,35,0,7,5,10,26,13,76,57,171,167,60,42,40,34,11,12,29,12,34,17,0,7,1,59,115,22,17,104,29,46,65,2,32,0,0,10,0,0,3,8,62,3,21,128,98,0,0,1,9,0,0,0,29,17,0,10,144,131,28,116,9,96,2,75,129,57,172,70,39,96,69,116,68,122,104,26,106,3,10,31,121,123,52,26,52,167,115,26,99,15,13,7,8,49,3,86,26,1,7,0,0,0,2,43,0,28,0,0,8,41,13,26,43,4,84,1,153,140,69,119,4,3,3,0,0,0,3,0,26,0,0,14,31,194,23,110,100,7,128,33,1,94,22,44,28,57,125,58,79

GO terms:
  GO:0005506 iron ion binding (F, IDA)
  GO:0016706 2-oxoglutarate-dependent dioxygenase activity (F, IDA)
  GO:0017000 antibiotic biosynthetic process (P, IDA)
  GO:1901336 lactone biosynthetic process (P, IDA)

Foldseek 3Di:
DLAPAADPACQVCLVPVVSLVVQCLQWFKHKYALQADLVLLLVLLVLLVVLCVVFFVWDPPDDQFRTAGDDPVSGDQLSSVVRRPVVCRCPPPSNQVVVCSNVVAGKAWAQAKDKDKAFAPAPPPDDQPQAWWAWAFQPVVDDPDFQKKKKKFFSAKDAPQQWDKKWQTRQQPPDHADWAWDPSHDHPNHIDTHHDPVNRDVNSRIHDHIGGGSMMMMGGRRITMTTDHHNAVPPGHITIMMMTIMHHPPDDQDDRRHDYPSRPD

B-factor: mean 13.87, std 15.42, range [2.0, 166.89]

Organism: Streptomyces avermitilis (strain ATCC 31267 / DSM 46492 / JCM 5070 / NBRC 14893 / NCIMB 12804 / NRRL 8165 / MA-4680) (NCBI:txid227882)

Sequence (265 aa):
TNVTGDYTDCTPLLGDRAALDSFYEEHGYLFLRNVLDRDLVKTVAEEQMREGLVALGAADPHATLEELTIDSFESVDEVAMHDYVKYDAFWNNPSTIKVFEQVFGEPVFVFLSTTIRYYPSQAGSSEEPSFHYLTPFHQDGFYIGPNQDFRTFWIPLIRTTRESGGVALADGSHRRGKRDHVVLNESFRRFGHPVRGIPPTEVSEDEHLLHSPMEPGDILLFHAHMCHKSIPNLSKDPRLMRMSMDTRVQPAKSHRGFNNAMTPWTESA